Protein AF-A0A1I1AQC3-F1 (afdb_monomer_lite)

Structure (mmCIF, N/CA/C/O backbone):
data_AF-A0A1I1AQC3-F1
#
_entry.id   AF-A0A1I1AQC3-F1
#
loop_
_atom_site.group_PDB
_atom_site.id
_atom_site.type_symbol
_atom_site.label_atom_id
_atom_site.label_alt_id
_atom_site.label_comp_id
_atom_site.label_asym_id
_atom_site.label_entity_id
_atom_site.label_seq_id
_atom_site.pdbx_PDB_ins_code
_atom_site.Cartn_x
_atom_site.Cartn_y
_atom_site.Cartn_z
_atom_site.occupancy
_atom_site.B_iso_or_equiv
_atom_site.auth_seq_id
_atom_site.auth_comp_id
_atom_site.auth_asym_id
_atom_site.auth_atom_id
_atom_site.pdbx_PDB_model_num
ATOM 1 N N . MET A 1 1 ? -49.718 11.340 -31.464 1.00 37.47 1 MET A N 1
ATOM 2 C CA . MET A 1 1 ? -48.480 10.702 -31.957 1.00 37.47 1 MET A CA 1
ATOM 3 C C . MET A 1 1 ? -47.416 11.781 -32.037 1.00 37.47 1 MET A C 1
ATOM 5 O O . MET A 1 1 ? -47.600 12.711 -32.807 1.00 37.47 1 MET A O 1
ATOM 9 N N . SER A 1 2 ? -46.389 11.716 -31.189 1.00 33.84 2 SER A N 1
ATOM 10 C CA . SER A 1 2 ? -45.285 12.684 -31.172 1.00 33.84 2 SER A CA 1
ATOM 11 C C . SER A 1 2 ? -43.996 11.915 -31.438 1.00 33.84 2 SER A C 1
ATOM 13 O O . SER A 1 2 ? -43.682 10.986 -30.695 1.00 33.84 2 SER A O 1
ATOM 15 N N . TYR A 1 3 ? -43.312 12.243 -32.534 1.00 36.53 3 TYR A N 1
ATOM 16 C CA . TYR A 1 3 ? -42.061 11.607 -32.941 1.00 36.53 3 TYR A CA 1
ATOM 17 C C . TYR A 1 3 ? -40.874 12.388 -32.376 1.00 36.53 3 TYR A C 1
ATOM 19 O O . TYR A 1 3 ? -40.799 13.608 -32.495 1.00 36.53 3 TYR A O 1
ATOM 27 N N . PHE A 1 4 ? -39.966 11.650 -31.744 1.00 35.22 4 PHE A N 1
ATOM 28 C CA . PHE A 1 4 ? -38.720 12.127 -31.158 1.00 35.22 4 PHE A CA 1
ATOM 29 C C . PHE A 1 4 ? -37.644 12.200 -32.252 1.00 35.22 4 PHE A C 1
ATOM 31 O O . PHE A 1 4 ? -37.354 11.192 -32.898 1.00 35.22 4 PHE A O 1
ATOM 38 N N . THR A 1 5 ? -37.034 13.367 -32.448 1.00 42.25 5 THR A N 1
ATOM 39 C CA . THR A 1 5 ? -35.878 13.556 -33.340 1.00 42.25 5 THR A CA 1
ATOM 40 C C . THR A 1 5 ? -34.597 13.551 -32.492 1.00 42.25 5 THR A C 1
ATOM 42 O O . THR A 1 5 ? -34.498 14.378 -31.584 1.00 42.25 5 THR A O 1
ATOM 45 N N . PRO A 1 6 ? -33.605 12.667 -32.721 1.00 42.44 6 PRO A N 1
ATOM 46 C CA . PRO A 1 6 ? -32.357 12.686 -31.961 1.00 42.44 6 PRO A CA 1
ATOM 47 C C . PRO A 1 6 ? -31.365 13.712 -32.536 1.00 42.44 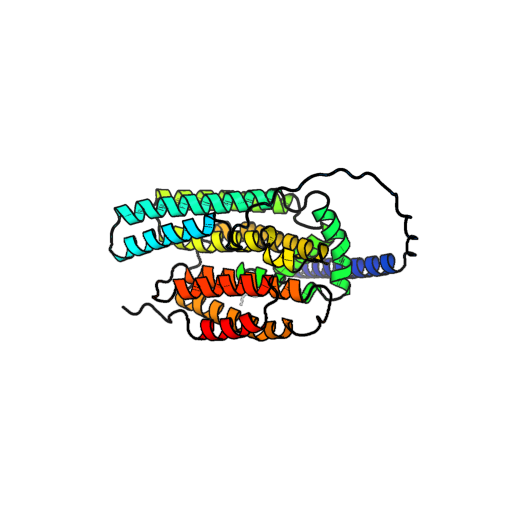6 PRO A C 1
ATOM 49 O O . PRO A 1 6 ? -31.116 13.742 -33.740 1.00 42.44 6 PRO A O 1
ATOM 52 N N . GLY A 1 7 ? -30.802 14.548 -31.657 1.00 42.81 7 GLY A N 1
ATOM 53 C CA . GLY A 1 7 ? -29.837 15.606 -31.982 1.00 42.81 7 GLY A CA 1
ATOM 54 C C . GLY A 1 7 ? -28.368 15.151 -32.134 1.00 42.81 7 GLY A C 1
ATOM 55 O O . GLY A 1 7 ? -28.032 13.992 -31.875 1.00 42.81 7 GLY A O 1
ATOM 56 N N . PRO A 1 8 ? -27.465 16.069 -32.538 1.00 44.56 8 PRO A N 1
ATOM 57 C CA . PRO A 1 8 ? -26.163 15.769 -33.140 1.00 44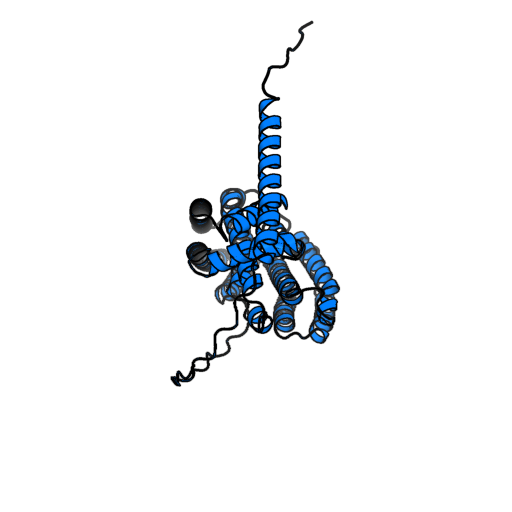.56 8 PRO A CA 1
ATOM 58 C C . PRO A 1 8 ? -24.996 15.758 -32.131 1.00 44.56 8 PRO A C 1
ATOM 60 O O . PRO A 1 8 ? -23.995 16.422 -32.349 1.00 44.56 8 PRO A O 1
ATOM 63 N N . GLN A 1 9 ? -25.099 15.027 -31.015 1.00 48.88 9 GLN A N 1
ATOM 64 C CA . GLN A 1 9 ? -24.058 15.041 -29.960 1.00 48.88 9 GLN A CA 1
ATOM 65 C C . GLN A 1 9 ? -23.243 13.744 -29.817 1.00 48.88 9 GLN A C 1
ATOM 67 O O . GLN A 1 9 ? -22.343 13.669 -28.989 1.00 48.88 9 GLN A O 1
ATOM 72 N N . ARG A 1 10 ? -23.516 12.703 -30.617 1.00 45.72 10 ARG A N 1
ATOM 73 C CA . ARG A 1 10 ? -22.844 11.393 -30.481 1.00 45.72 10 ARG A CA 1
ATOM 74 C C . ARG A 1 10 ? -21.681 11.132 -31.442 1.00 45.72 10 ARG A C 1
ATOM 76 O O . ARG A 1 10 ? -21.051 10.096 -31.293 1.00 45.72 10 ARG A O 1
ATOM 83 N N . ARG A 1 11 ? -21.390 12.000 -32.418 1.00 46.16 11 ARG A N 1
ATOM 84 C CA . ARG A 1 11 ? -20.280 11.766 -33.370 1.00 46.16 11 ARG A CA 1
ATOM 85 C C . ARG A 1 11 ? -18.930 12.269 -32.856 1.00 46.16 11 ARG A C 1
ATOM 87 O O . ARG A 1 11 ? -17.959 11.528 -32.948 1.00 46.16 11 ARG A O 1
ATOM 94 N N . ASP A 1 12 ? -18.900 13.425 -32.200 1.00 49.69 12 ASP A N 1
ATOM 95 C CA . ASP A 1 12 ? -17.642 14.050 -31.762 1.00 49.69 12 ASP A CA 1
ATOM 96 C C . ASP A 1 12 ? -16.884 13.222 -30.708 1.00 49.69 12 ASP A C 1
ATOM 98 O O . ASP A 1 12 ? -15.658 13.167 -30.715 1.00 49.69 12 ASP A O 1
ATOM 102 N N . LEU A 1 13 ? -17.601 12.480 -29.855 1.00 46.28 13 LEU A N 1
ATOM 103 C CA . LEU A 1 13 ? -16.987 11.657 -28.805 1.00 46.28 13 LEU A CA 1
ATOM 104 C C . LEU A 1 13 ? -16.256 10.416 -29.357 1.00 46.28 13 LEU A C 1
ATOM 106 O O . LEU A 1 13 ? -15.263 9.972 -28.784 1.00 46.28 13 LEU A O 1
ATOM 110 N N . PHE A 1 14 ? -16.739 9.850 -30.469 1.00 45.97 14 PHE A N 1
ATOM 111 C CA . PHE A 1 14 ? -16.111 8.689 -31.112 1.00 45.97 14 PHE A CA 1
ATOM 112 C C . PHE A 1 14 ? -14.875 9.080 -31.924 1.00 45.97 14 PHE A C 1
ATOM 114 O O . PHE A 1 14 ? -13.915 8.309 -31.983 1.00 45.97 14 PHE A O 1
ATOM 121 N N . ASP A 1 15 ? -14.879 10.272 -32.519 1.00 49.19 15 ASP A N 1
ATOM 122 C CA . ASP A 1 15 ? -13.731 10.778 -33.268 1.00 49.19 15 ASP A CA 1
ATOM 123 C C . ASP A 1 15 ? -12.584 11.195 -32.332 1.00 49.19 15 ASP A C 1
ATOM 125 O O . ASP A 1 15 ? -11.421 10.925 -32.641 1.00 49.19 15 ASP A O 1
ATOM 129 N N . ASP A 1 16 ? -12.888 11.726 -31.143 1.00 48.78 16 ASP A N 1
ATOM 130 C CA . ASP A 1 16 ? -11.883 11.998 -30.106 1.00 48.78 16 ASP A CA 1
ATOM 131 C C . ASP A 1 16 ? -11.276 10.717 -29.512 1.00 48.78 16 ASP A C 1
ATOM 133 O O . ASP A 1 16 ? -10.064 10.651 -29.294 1.00 48.78 16 ASP A O 1
ATOM 137 N N . LEU A 1 17 ? -12.075 9.664 -29.304 1.00 44.06 17 LEU A N 1
ATOM 138 C CA . LEU A 1 17 ? -11.567 8.359 -28.860 1.00 44.06 17 LEU A CA 1
ATOM 139 C C . LEU A 1 17 ? -10.672 7.701 -29.919 1.00 44.06 17 LEU A C 1
ATOM 141 O O . LEU A 1 17 ? -9.617 7.165 -29.580 1.00 44.06 17 LEU A O 1
ATOM 145 N N . ARG A 1 18 ? -11.033 7.796 -31.207 1.00 47.47 18 ARG A N 1
ATOM 146 C CA . ARG A 1 18 ? -10.177 7.320 -32.307 1.00 47.47 18 ARG A CA 1
ATOM 147 C C . ARG A 1 18 ? -8.875 8.099 -32.415 1.00 47.47 18 ARG A C 1
ATOM 149 O O . ARG A 1 18 ? -7.845 7.492 -32.691 1.00 47.47 18 ARG A O 1
ATOM 156 N N . ARG A 1 19 ? -8.900 9.419 -32.205 1.00 48.28 19 ARG A N 1
ATOM 157 C CA . ARG A 1 19 ? -7.679 10.239 -32.192 1.00 48.28 19 ARG A CA 1
ATOM 158 C C . ARG A 1 19 ? -6.764 9.853 -31.038 1.00 48.28 19 ARG A C 1
ATOM 160 O O . ARG A 1 19 ? -5.585 9.637 -31.283 1.00 48.28 19 ARG A O 1
ATOM 167 N N . LYS A 1 20 ? -7.305 9.661 -29.831 1.00 48.44 20 LYS A N 1
ATOM 168 C CA . LYS A 1 20 ? -6.525 9.192 -28.673 1.00 48.44 20 LYS A CA 1
ATOM 169 C C . LYS A 1 20 ? -5.916 7.806 -28.897 1.00 48.44 20 LYS A C 1
ATOM 171 O O . LYS A 1 20 ? -4.717 7.644 -28.702 1.00 48.44 20 LYS A O 1
ATOM 176 N N . GLN A 1 21 ? -6.688 6.848 -29.415 1.00 43.38 21 GLN A N 1
ATOM 177 C CA . GLN A 1 21 ? -6.161 5.521 -29.765 1.00 43.38 21 GLN A CA 1
ATOM 178 C C . GLN A 1 21 ? -5.103 5.580 -30.876 1.00 43.38 21 GLN A C 1
ATOM 180 O O . GLN A 1 21 ? -4.100 4.869 -30.815 1.00 43.38 21 GLN A O 1
ATOM 185 N N . ALA A 1 22 ? -5.286 6.430 -31.889 1.00 43.22 22 ALA A N 1
ATOM 186 C CA . ALA A 1 22 ? -4.293 6.627 -32.944 1.00 43.22 22 ALA A CA 1
ATOM 187 C C . ALA A 1 22 ? -3.007 7.284 -32.407 1.00 43.22 22 ALA A C 1
ATOM 189 O O . ALA A 1 22 ? -1.911 6.904 -32.818 1.00 43.22 22 ALA A O 1
ATOM 190 N N . GLU A 1 23 ? -3.122 8.219 -31.460 1.00 48.38 23 GLU A N 1
ATOM 191 C CA . GLU A 1 23 ? -1.988 8.842 -30.772 1.00 48.38 23 GLU A CA 1
ATOM 192 C C . GLU A 1 23 ? -1.235 7.841 -29.882 1.00 48.38 23 GLU A C 1
ATOM 194 O O . GLU A 1 23 ? -0.009 7.787 -29.942 1.00 48.38 23 GLU A O 1
ATOM 199 N N . GLU A 1 24 ? -1.931 6.994 -29.122 1.00 48.38 24 GLU A N 1
ATOM 200 C CA . GLU A 1 24 ? -1.328 5.933 -28.298 1.00 48.38 24 GLU A CA 1
ATOM 201 C C . GLU A 1 24 ? -0.613 4.883 -29.155 1.00 48.38 24 GLU A C 1
ATOM 203 O O . GLU A 1 24 ? 0.558 4.570 -28.921 1.00 48.38 24 GLU A O 1
ATOM 208 N N . THR A 1 25 ? -1.265 4.427 -30.229 1.00 47.81 25 THR A N 1
ATOM 209 C CA . THR A 1 25 ? -0.664 3.506 -31.207 1.00 47.81 25 THR A CA 1
ATOM 210 C C . THR A 1 25 ? 0.563 4.142 -31.868 1.00 47.81 25 THR A C 1
ATOM 212 O O . THR A 1 25 ? 1.583 3.481 -32.075 1.00 47.81 25 THR A O 1
ATOM 215 N N . SER A 1 26 ? 0.514 5.451 -32.141 1.00 59.69 26 SER A N 1
ATOM 216 C CA . SER A 1 26 ? 1.639 6.206 -32.695 1.00 59.69 26 SER A CA 1
ATOM 217 C C . SER A 1 26 ? 2.794 6.375 -31.706 1.00 59.69 26 SER A C 1
ATOM 219 O O . SER A 1 26 ? 3.943 6.418 -32.147 1.00 59.69 26 SER A O 1
ATOM 221 N N . VAL A 1 27 ? 2.535 6.479 -30.401 1.00 52.50 27 VAL A N 1
ATOM 222 C CA . VAL A 1 27 ? 3.581 6.585 -29.371 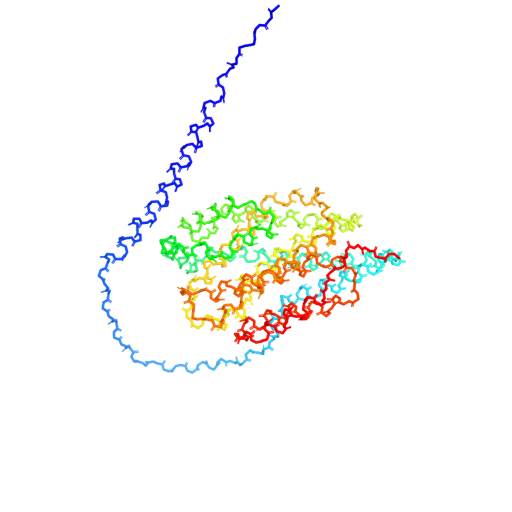1.00 52.50 27 VAL A CA 1
ATOM 223 C C . VAL A 1 27 ? 4.300 5.247 -29.209 1.00 52.50 27 VAL A C 1
ATOM 225 O O . VAL A 1 27 ? 5.530 5.224 -29.204 1.00 52.50 27 VAL A O 1
ATOM 228 N N . VAL A 1 28 ? 3.559 4.137 -29.169 1.00 50.25 28 VAL A N 1
ATOM 229 C CA . VAL A 1 28 ? 4.127 2.780 -29.088 1.00 50.25 28 VAL A CA 1
ATOM 230 C C . VAL A 1 28 ? 4.921 2.435 -30.352 1.00 50.25 28 VAL A C 1
ATOM 232 O O . VAL A 1 28 ? 6.048 1.947 -30.263 1.00 50.25 28 VAL A O 1
ATOM 235 N N . ALA A 1 29 ? 4.391 2.751 -31.538 1.00 58.69 29 ALA A N 1
ATOM 236 C CA . ALA A 1 29 ? 5.099 2.543 -32.801 1.00 58.69 29 ALA A CA 1
ATOM 237 C C . ALA A 1 29 ? 6.384 3.386 -32.895 1.00 58.69 29 ALA A C 1
ATOM 239 O O . ALA A 1 29 ? 7.417 2.899 -33.351 1.00 58.69 29 ALA A O 1
ATOM 240 N N . ARG A 1 30 ? 6.350 4.634 -32.411 1.00 60.97 30 ARG A N 1
ATOM 241 C CA . ARG A 1 30 ? 7.520 5.522 -32.384 1.00 60.97 30 ARG A CA 1
ATOM 242 C C . ARG A 1 30 ? 8.583 5.056 -31.387 1.00 60.97 30 ARG A C 1
ATOM 244 O O . ARG A 1 30 ? 9.763 5.133 -31.712 1.00 60.97 30 ARG A O 1
ATOM 251 N N . ALA A 1 31 ? 8.179 4.531 -30.229 1.00 53.81 31 ALA A N 1
ATOM 252 C CA . ALA A 1 31 ? 9.094 3.936 -29.255 1.00 53.81 31 ALA A CA 1
ATOM 253 C C . ALA A 1 31 ? 9.800 2.690 -29.822 1.00 53.81 31 ALA A C 1
ATOM 255 O O . ALA A 1 31 ? 11.012 2.555 -29.668 1.00 53.81 31 ALA A O 1
ATOM 256 N N . ARG A 1 32 ? 9.076 1.832 -30.560 1.00 55.97 32 ARG A N 1
ATOM 257 C CA . ARG A 1 32 ? 9.668 0.692 -31.289 1.00 55.97 32 ARG A CA 1
ATOM 258 C C . ARG A 1 32 ? 10.671 1.147 -32.353 1.00 55.97 32 ARG A C 1
ATOM 260 O O . ARG A 1 32 ? 11.778 0.627 -32.416 1.00 55.97 32 ARG A O 1
ATOM 267 N N . GLN A 1 33 ? 10.326 2.173 -33.130 1.00 61.19 33 GLN A N 1
ATOM 268 C CA . GLN A 1 33 ? 11.204 2.705 -34.177 1.00 61.19 33 GLN A CA 1
ATOM 269 C C . GLN A 1 33 ? 12.460 3.407 -33.618 1.00 61.19 33 GLN A C 1
ATOM 271 O O . GLN A 1 33 ? 13.511 3.412 -34.258 1.00 61.19 33 GLN A O 1
ATOM 276 N N . GLU A 1 34 ? 12.381 4.019 -32.433 1.00 58.84 34 GLU A N 1
ATOM 277 C CA . GLU A 1 34 ? 13.556 4.555 -31.731 1.00 58.84 34 GLU A CA 1
ATOM 278 C C . GLU A 1 34 ? 14.457 3.450 -31.168 1.00 58.84 34 GLU A C 1
ATOM 280 O O . GLU A 1 34 ? 15.677 3.593 -31.245 1.00 58.84 34 GLU A O 1
ATOM 285 N N . ALA A 1 35 ? 13.889 2.342 -30.679 1.00 52.03 35 ALA A N 1
ATOM 286 C CA . ALA A 1 35 ? 14.656 1.180 -30.228 1.00 52.03 35 ALA A CA 1
ATOM 287 C C . ALA A 1 35 ? 15.468 0.554 -31.379 1.00 52.03 35 ALA A C 1
ATOM 289 O O . ALA A 1 35 ? 16.678 0.376 -31.250 1.00 52.03 35 ALA A O 1
ATOM 290 N N . GLU A 1 36 ? 14.853 0.364 -32.551 1.00 56.38 36 GLU A N 1
ATOM 291 C CA . GLU A 1 36 ? 15.542 -0.130 -33.756 1.00 56.38 36 GLU A CA 1
ATOM 292 C C . GLU A 1 36 ? 16.691 0.794 -34.210 1.00 56.38 36 GLU A C 1
ATOM 294 O O . GLU A 1 36 ? 17.718 0.342 -34.718 1.00 56.38 36 GLU A O 1
ATOM 299 N N . ARG A 1 37 ? 16.560 2.112 -34.003 1.00 60.69 37 ARG A N 1
ATOM 300 C CA . ARG A 1 37 ? 17.621 3.090 -34.313 1.00 60.69 37 ARG A CA 1
ATOM 301 C C . ARG A 1 37 ? 18.774 3.075 -33.312 1.00 60.69 37 ARG A C 1
ATOM 303 O O . ARG A 1 37 ? 19.877 3.491 -33.670 1.00 60.69 37 ARG A O 1
ATOM 310 N N . LEU A 1 38 ? 18.524 2.662 -32.071 1.00 50.59 38 LEU A N 1
ATOM 311 C CA . LEU A 1 38 ? 19.550 2.537 -31.037 1.00 50.59 38 LEU A CA 1
ATOM 312 C C . LEU A 1 38 ? 20.370 1.255 -31.222 1.00 50.59 38 LEU A C 1
ATOM 314 O O . LEU A 1 38 ? 21.591 1.331 -31.103 1.00 50.59 38 LEU A O 1
ATOM 318 N N . ASP A 1 39 ? 19.740 0.152 -31.634 1.00 47.31 39 ASP A N 1
ATOM 319 C CA . ASP A 1 39 ? 20.433 -1.090 -32.023 1.00 47.31 39 ASP A CA 1
ATOM 320 C C . ASP A 1 39 ? 21.283 -0.926 -33.294 1.00 47.31 39 ASP A C 1
ATOM 322 O O . ASP A 1 39 ? 22.306 -1.587 -33.465 1.00 47.31 39 ASP A O 1
ATOM 326 N N . ALA A 1 40 ? 20.917 0.012 -34.173 1.00 46.53 40 ALA A N 1
ATOM 327 C CA . ALA A 1 40 ? 21.678 0.329 -35.382 1.00 46.53 40 ALA A CA 1
ATOM 328 C C . ALA A 1 40 ? 22.915 1.226 -35.146 1.00 46.53 40 ALA A C 1
ATOM 330 O O . ALA A 1 40 ? 23.629 1.547 -36.103 1.00 46.53 40 ALA A O 1
ATOM 331 N N . ARG A 1 41 ? 23.195 1.675 -33.909 1.00 42.41 41 ARG A N 1
ATOM 332 C CA . ARG A 1 41 ? 24.414 2.451 -33.620 1.00 42.41 41 ARG A CA 1
ATOM 333 C C . ARG A 1 41 ? 25.626 1.523 -33.485 1.00 42.41 41 ARG A C 1
ATOM 335 O O . ARG A 1 41 ? 25.588 0.595 -32.684 1.00 42.41 41 ARG A O 1
ATOM 342 N N . PRO A 1 42 ? 26.748 1.799 -34.177 1.00 41.06 42 PRO A N 1
ATOM 343 C CA . PRO A 1 42 ? 27.971 1.038 -33.963 1.00 41.06 42 PRO A CA 1
ATOM 344 C C . PRO A 1 42 ? 28.457 1.224 -32.520 1.00 41.06 42 PRO A C 1
ATOM 346 O O . PRO A 1 42 ? 28.526 2.351 -32.018 1.00 41.06 42 PRO A O 1
ATOM 349 N N . ALA A 1 43 ? 28.786 0.110 -31.863 1.00 42.59 43 ALA A N 1
ATOM 350 C CA . ALA A 1 43 ? 29.321 0.088 -30.508 1.00 42.59 43 ALA A CA 1
ATOM 351 C C . ALA A 1 43 ? 30.533 1.027 -30.391 1.00 42.59 43 ALA A C 1
ATOM 353 O O . ALA A 1 43 ? 31.482 0.948 -31.177 1.00 42.59 43 ALA A O 1
ATOM 354 N N . LYS A 1 44 ? 30.508 1.930 -29.403 1.00 36.62 44 LYS A N 1
ATOM 355 C CA . LYS A 1 44 ? 31.681 2.742 -29.060 1.00 36.62 44 LYS A CA 1
ATOM 356 C C . LYS A 1 44 ? 32.809 1.804 -28.597 1.00 36.62 44 LYS A C 1
ATOM 358 O O . LYS A 1 44 ? 32.540 0.919 -27.785 1.00 36.62 44 LYS A O 1
ATOM 363 N N . PRO A 1 45 ? 34.055 1.983 -29.070 1.00 35.69 45 PRO A N 1
ATOM 364 C CA . PRO A 1 45 ? 35.173 1.165 -28.619 1.00 35.69 45 PRO A CA 1
ATOM 365 C C . PRO A 1 45 ? 35.451 1.402 -27.122 1.00 35.69 45 PRO A C 1
ATOM 367 O O . PRO A 1 45 ? 35.204 2.507 -26.628 1.00 35.69 45 PRO A O 1
ATOM 370 N N . PRO A 1 46 ? 35.966 0.393 -26.399 1.00 39.69 46 PRO A N 1
ATOM 371 C CA . PRO A 1 46 ? 36.175 0.474 -24.958 1.00 39.69 46 PRO A CA 1
ATOM 372 C C . PRO A 1 46 ? 37.236 1.528 -24.614 1.00 39.69 46 PRO A C 1
ATOM 374 O O . PRO A 1 46 ? 38.360 1.491 -25.123 1.00 39.69 46 PRO A O 1
ATOM 377 N N . GLU A 1 47 ? 36.885 2.471 -23.738 1.00 33.88 47 GLU A N 1
ATOM 378 C CA . GLU A 1 47 ? 37.844 3.407 -23.150 1.00 33.88 47 GLU A CA 1
ATOM 379 C C . GLU A 1 47 ? 38.828 2.646 -22.245 1.00 33.88 47 GLU A C 1
ATOM 381 O O . GLU A 1 47 ? 38.449 1.814 -21.421 1.00 33.88 47 GLU A O 1
ATOM 386 N N . LYS A 1 48 ? 40.125 2.909 -22.447 1.00 32.41 48 LYS A N 1
ATOM 387 C CA . LYS A 1 48 ? 41.243 2.293 -21.718 1.00 32.41 48 LYS A CA 1
ATOM 388 C C . LYS A 1 48 ? 41.207 2.645 -20.219 1.00 32.41 48 LYS A C 1
ATOM 390 O O . LYS A 1 48 ? 40.802 3.753 -19.871 1.00 32.41 48 LYS A O 1
ATOM 395 N N . PRO A 1 49 ? 41.710 1.762 -19.336 1.00 33.34 49 PRO A N 1
ATOM 396 C CA . PRO A 1 49 ? 41.680 1.985 -17.896 1.00 33.34 49 PRO A CA 1
ATOM 397 C C . PRO A 1 49 ? 42.653 3.101 -17.499 1.00 33.34 49 PRO A C 1
ATOM 399 O O . PRO A 1 49 ? 43.857 3.008 -17.744 1.00 33.34 49 PRO A O 1
ATOM 402 N N . VAL A 1 50 ? 42.138 4.153 -16.860 1.00 35.31 50 VAL A N 1
ATOM 403 C CA . VAL A 1 50 ? 42.967 5.158 -16.187 1.00 35.31 50 VAL A CA 1
ATOM 404 C C . VAL A 1 50 ? 43.346 4.610 -14.816 1.00 35.31 50 VAL A C 1
ATOM 406 O O . VAL A 1 50 ? 42.504 4.413 -13.943 1.00 35.31 50 VAL A O 1
ATOM 409 N N . ALA A 1 51 ? 44.634 4.328 -14.659 1.00 31.39 51 ALA A N 1
ATOM 410 C CA . ALA A 1 51 ? 45.242 3.910 -13.412 1.00 31.39 51 ALA A CA 1
ATOM 411 C C . ALA A 1 51 ? 45.269 5.057 -12.383 1.00 31.39 51 ALA A C 1
ATOM 413 O O . ALA A 1 51 ? 45.723 6.155 -12.689 1.00 31.39 51 ALA A O 1
ATOM 414 N N . GLY A 1 52 ? 44.861 4.734 -11.150 1.00 28.06 52 GLY A N 1
ATOM 415 C CA . GLY A 1 52 ? 45.396 5.289 -9.904 1.00 28.06 52 GLY A CA 1
ATOM 416 C C . GLY A 1 52 ? 44.916 6.672 -9.459 1.00 28.06 52 GLY A C 1
ATOM 417 O O . GLY A 1 52 ? 45.486 7.667 -9.872 1.00 28.06 52 GLY A O 1
ATOM 418 N N . VAL A 1 53 ? 44.015 6.707 -8.468 1.00 29.36 53 VAL A N 1
ATOM 419 C CA . VAL A 1 53 ? 44.261 7.376 -7.173 1.00 29.36 53 VAL A CA 1
ATOM 420 C C . VAL A 1 53 ? 43.503 6.594 -6.097 1.00 29.36 53 VAL A C 1
ATOM 422 O O . VAL A 1 53 ? 42.275 6.587 -6.050 1.00 29.36 53 VAL A O 1
ATOM 425 N N . VAL A 1 54 ? 44.261 5.917 -5.236 1.00 38.19 54 VAL A N 1
ATOM 426 C CA . VAL A 1 54 ? 43.789 5.319 -3.985 1.00 38.19 54 VAL A CA 1
ATOM 427 C C . VAL A 1 54 ? 43.451 6.460 -3.026 1.00 38.19 54 VAL A C 1
ATOM 429 O O . VAL A 1 54 ? 44.339 7.142 -2.524 1.00 38.19 54 VAL A O 1
ATOM 432 N N . GLY A 1 55 ? 42.158 6.679 -2.804 1.00 26.62 55 GLY A N 1
ATOM 433 C CA . GLY A 1 55 ? 41.628 7.487 -1.712 1.00 26.62 55 GLY A CA 1
ATOM 434 C C . GLY A 1 55 ? 40.858 6.578 -0.769 1.00 26.62 55 GLY A C 1
ATOM 435 O O . GLY A 1 55 ? 39.693 6.279 -1.013 1.00 26.62 55 GLY A O 1
ATOM 436 N N . ASP A 1 56 ? 41.542 6.119 0.275 1.00 32.00 56 ASP A N 1
ATOM 437 C CA . ASP A 1 56 ? 41.023 5.333 1.393 1.00 32.00 56 ASP A CA 1
ATOM 438 C C . ASP A 1 56 ? 39.890 6.104 2.099 1.00 32.00 56 ASP A C 1
ATOM 440 O O . ASP A 1 56 ? 40.118 6.924 2.989 1.00 32.00 56 ASP A O 1
ATOM 444 N N . ARG A 1 57 ? 38.643 5.896 1.662 1.00 29.83 57 ARG A N 1
ATOM 445 C CA . ARG A 1 57 ? 37.450 6.339 2.388 1.00 29.83 57 ARG A CA 1
ATOM 446 C C . ARG A 1 57 ? 36.831 5.116 3.039 1.00 29.83 57 ARG A C 1
ATOM 448 O O . ARG A 1 57 ? 35.934 4.492 2.482 1.00 29.83 57 ARG A O 1
ATOM 455 N N . ARG A 1 58 ? 37.333 4.792 4.233 1.00 29.67 58 ARG A N 1
ATOM 456 C CA . ARG A 1 58 ? 36.719 3.842 5.166 1.00 29.67 58 ARG A CA 1
ATOM 457 C C . ARG A 1 58 ? 35.228 4.155 5.304 1.00 29.67 58 ARG A C 1
ATOM 459 O O . ARG A 1 58 ? 34.845 5.125 5.960 1.00 29.67 58 ARG A O 1
ATOM 466 N N . VAL A 1 59 ? 34.402 3.335 4.667 1.00 30.47 59 VAL A N 1
ATOM 467 C CA . VAL A 1 59 ? 32.967 3.263 4.926 1.00 30.47 59 VAL A CA 1
ATOM 468 C C . VAL A 1 59 ? 32.833 2.628 6.307 1.00 30.47 59 VAL A C 1
ATOM 470 O O . VAL A 1 59 ? 33.276 1.501 6.526 1.00 30.47 59 VAL A O 1
ATOM 473 N N . ARG A 1 60 ? 32.329 3.400 7.275 1.00 26.09 60 ARG A N 1
ATOM 474 C CA . ARG A 1 60 ? 31.940 2.864 8.584 1.00 26.09 60 ARG A CA 1
ATOM 475 C C . ARG A 1 60 ? 30.865 1.793 8.358 1.00 26.09 60 ARG A C 1
ATOM 477 O O . ARG A 1 60 ? 30.013 2.014 7.503 1.00 26.09 60 ARG A O 1
ATOM 484 N N . PRO A 1 61 ? 30.884 0.677 9.103 1.00 28.86 61 PRO A N 1
ATOM 485 C CA . PRO A 1 61 ? 29.786 -0.274 9.068 1.00 28.86 61 PRO A CA 1
ATOM 486 C C . PRO A 1 61 ? 28.545 0.437 9.611 1.00 28.86 61 PRO A C 1
ATOM 488 O O . PRO A 1 61 ? 28.489 0.779 10.791 1.00 28.86 61 PRO A O 1
ATOM 491 N N . GLU A 1 62 ? 27.599 0.739 8.726 1.00 30.48 62 GLU A N 1
ATOM 492 C CA . GLU A 1 62 ? 26.240 1.084 9.123 1.00 30.48 62 GLU A CA 1
ATOM 493 C C . GLU A 1 62 ? 25.649 -0.159 9.788 1.00 30.48 62 GLU A C 1
ATOM 495 O O . GLU A 1 62 ? 25.683 -1.261 9.236 1.00 30.48 62 GLU A O 1
ATOM 500 N N . GLU A 1 63 ? 25.209 0.018 11.030 1.00 25.67 63 GLU A N 1
ATOM 501 C CA . GLU A 1 63 ? 24.541 -0.998 11.827 1.00 25.67 63 GLU A CA 1
ATOM 502 C C . GLU A 1 63 ? 23.378 -1.582 11.021 1.00 25.67 63 GLU A C 1
ATOM 504 O O . GLU A 1 63 ? 22.465 -0.865 10.607 1.00 25.67 63 GLU A O 1
ATOM 509 N N . MET A 1 64 ? 23.445 -2.896 10.788 1.00 29.38 64 MET A N 1
ATOM 510 C CA . MET A 1 64 ? 22.380 -3.699 10.198 1.00 29.38 64 MET A CA 1
ATOM 511 C C . MET A 1 64 ? 21.139 -3.594 11.085 1.00 29.38 64 MET A C 1
ATOM 513 O O . MET A 1 64 ? 20.963 -4.346 12.041 1.00 29.38 64 MET A O 1
ATOM 517 N N . THR A 1 65 ? 20.291 -2.623 10.772 1.00 27.41 65 THR A N 1
ATOM 518 C CA . THR A 1 65 ? 18.913 -2.577 11.236 1.00 27.41 65 THR A CA 1
ATOM 519 C C . THR A 1 65 ? 18.104 -3.550 10.387 1.00 27.41 65 THR A C 1
ATOM 521 O O . THR A 1 65 ? 18.328 -3.689 9.184 1.00 27.41 65 THR A O 1
ATOM 524 N N . SER A 1 66 ? 17.237 -4.297 11.067 1.00 29.50 66 SER A N 1
ATOM 525 C CA . SER A 1 66 ? 16.406 -5.362 10.508 1.00 29.50 66 SER A CA 1
ATOM 526 C C . SER A 1 66 ? 15.670 -4.904 9.233 1.00 29.50 66 SER A C 1
ATOM 528 O O . SER A 1 66 ? 15.215 -3.762 9.197 1.00 29.50 66 SER A O 1
ATOM 530 N N . PRO A 1 67 ? 15.492 -5.765 8.216 1.00 34.22 67 PRO A N 1
ATOM 531 C CA . PRO A 1 67 ? 14.777 -5.466 6.961 1.00 34.22 67 PRO A CA 1
ATOM 532 C C . PRO A 1 67 ? 13.254 -5.237 7.104 1.00 34.22 67 PRO A C 1
ATOM 534 O O . PRO A 1 67 ? 12.549 -5.150 6.097 1.00 34.22 67 PRO A O 1
ATOM 537 N N . ALA A 1 68 ? 12.744 -5.114 8.332 1.00 40.75 68 ALA A N 1
ATOM 538 C CA . ALA A 1 68 ? 11.358 -4.763 8.613 1.00 40.75 68 ALA A CA 1
ATOM 539 C C . ALA A 1 68 ? 11.027 -3.362 8.064 1.00 40.75 68 ALA A C 1
ATOM 541 O O . ALA A 1 68 ? 11.914 -2.529 7.876 1.00 40.75 68 ALA A O 1
ATOM 542 N N . GLY A 1 69 ? 9.751 -3.122 7.752 1.00 44.78 69 GLY A N 1
ATOM 543 C CA . GLY A 1 69 ? 9.261 -1.894 7.119 1.00 44.78 69 GLY A CA 1
ATOM 544 C C . GLY A 1 69 ? 9.664 -0.589 7.832 1.00 44.78 69 GLY A C 1
ATOM 545 O O . GLY A 1 69 ? 10.308 -0.598 8.878 1.00 44.78 69 GLY A O 1
ATOM 546 N N . PRO A 1 70 ? 9.298 0.585 7.280 1.00 50.47 70 PRO A N 1
ATOM 547 C CA . PRO A 1 70 ? 9.641 1.857 7.910 1.00 50.47 70 PRO A CA 1
ATOM 548 C C . PRO A 1 70 ? 9.177 1.840 9.380 1.00 50.47 70 PRO A C 1
ATOM 550 O O . PRO A 1 70 ? 8.014 1.516 9.604 1.00 50.47 70 PRO A O 1
ATOM 553 N N . PRO A 1 71 ? 10.019 2.210 10.366 1.00 52.00 71 PRO A N 1
ATOM 554 C CA . PRO A 1 71 ? 9.721 2.071 11.804 1.00 52.00 71 PRO A CA 1
ATOM 555 C C . PRO A 1 71 ? 8.420 2.769 12.238 1.00 52.00 71 PRO A C 1
ATOM 557 O O . PRO A 1 71 ? 7.819 2.428 13.250 1.00 52.00 71 PRO A O 1
ATOM 560 N N . ALA A 1 72 ? 7.944 3.720 11.434 1.00 66.88 72 ALA A N 1
ATOM 561 C CA . ALA A 1 72 ? 6.644 4.361 11.590 1.00 66.88 72 ALA A CA 1
ATOM 562 C C . ALA A 1 72 ? 5.440 3.406 11.420 1.00 66.88 72 ALA A C 1
ATOM 564 O O . ALA A 1 72 ? 4.355 3.722 11.894 1.00 66.88 72 ALA A O 1
ATOM 565 N N . LEU A 1 73 ? 5.597 2.265 10.739 1.00 74.06 73 LEU A N 1
ATOM 566 C CA . LEU A 1 73 ? 4.526 1.289 10.551 1.00 74.06 73 LEU A CA 1
ATOM 567 C C . LEU A 1 73 ? 4.319 0.433 11.803 1.00 74.06 73 LEU A C 1
ATOM 569 O O . LEU A 1 73 ? 3.176 0.206 12.170 1.00 74.06 73 LEU A O 1
ATOM 573 N N . ASP A 1 74 ? 5.384 -0.002 12.475 1.00 78.62 74 ASP A N 1
ATOM 574 C CA . ASP A 1 74 ? 5.252 -0.826 13.683 1.00 78.62 74 ASP A CA 1
ATOM 575 C C . ASP A 1 74 ? 4.620 -0.028 14.832 1.00 78.62 74 ASP A C 1
ATOM 577 O O . ASP A 1 74 ? 3.654 -0.491 15.435 1.00 78.62 74 ASP A O 1
ATOM 581 N N . HIS A 1 75 ? 5.050 1.223 15.038 1.00 83.75 75 HIS A N 1
ATOM 582 C CA . HIS A 1 75 ? 4.405 2.133 15.994 1.00 83.75 75 HIS A CA 1
ATOM 583 C C . HIS A 1 75 ? 2.920 2.372 15.681 1.00 83.75 75 HIS A C 1
ATOM 585 O O . HIS A 1 75 ? 2.080 2.308 16.579 1.00 83.75 75 HIS A O 1
ATOM 591 N N . LEU A 1 76 ? 2.575 2.565 14.401 1.00 89.62 76 LEU A N 1
ATOM 592 C CA . LEU A 1 76 ? 1.180 2.698 13.979 1.00 89.62 76 LEU A CA 1
ATOM 593 C C . LEU A 1 76 ? 0.353 1.460 14.349 1.00 89.62 76 LEU A C 1
ATOM 595 O O . LEU A 1 76 ? -0.799 1.593 14.762 1.00 89.62 76 LEU A O 1
ATOM 599 N N . LEU A 1 77 ? 0.914 0.261 14.175 1.00 86.00 77 LEU A N 1
ATOM 600 C CA . LEU A 1 77 ? 0.226 -0.990 14.494 1.00 86.00 77 LEU A CA 1
ATOM 601 C C . LEU A 1 77 ? -0.001 -1.132 16.003 1.00 86.00 77 LEU A C 1
ATOM 603 O O . LEU A 1 77 ? -1.107 -1.486 16.404 1.00 86.00 77 LEU A O 1
ATOM 607 N N . GLU A 1 78 ? 0.984 -0.790 16.835 1.00 88.00 78 GLU A N 1
ATOM 608 C CA . GLU A 1 78 ? 0.853 -0.805 18.300 1.00 88.00 78 GLU A CA 1
ATOM 609 C C . GLU A 1 78 ? -0.248 0.152 18.796 1.00 88.00 78 GLU A C 1
ATOM 611 O O . GLU A 1 78 ? -1.105 -0.217 19.612 1.00 88.00 78 GLU A O 1
ATOM 616 N N . HIS A 1 79 ? -0.272 1.386 18.282 1.00 91.69 79 HIS A N 1
ATOM 617 C CA . HIS A 1 79 ? -1.311 2.354 18.635 1.00 91.69 79 HIS A CA 1
ATOM 618 C C . HIS A 1 79 ? -2.687 1.934 18.102 1.00 91.69 79 HIS A C 1
ATOM 620 O O . HIS A 1 79 ? -3.701 2.127 18.780 1.00 91.69 79 HIS A O 1
ATOM 626 N N . GLU A 1 80 ? -2.745 1.309 16.924 1.00 91.69 80 GLU A N 1
ATOM 627 C CA . GLU A 1 80 ? -3.986 0.775 16.369 1.00 91.69 80 GLU A CA 1
ATOM 628 C C . GLU A 1 80 ? -4.539 -0.387 17.198 1.00 91.69 80 GLU A C 1
ATOM 630 O O . GLU A 1 80 ? -5.739 -0.426 17.473 1.00 91.69 80 GLU A O 1
ATOM 635 N N . GLU A 1 81 ? -3.685 -1.303 17.651 1.00 89.81 81 GLU A N 1
ATOM 636 C CA . GLU A 1 81 ? -4.072 -2.390 18.553 1.00 89.81 81 GLU A CA 1
ATOM 637 C C . GLU A 1 81 ? -4.600 -1.843 19.879 1.00 89.81 81 GLU A C 1
ATOM 639 O O . GLU A 1 81 ? -5.667 -2.255 20.342 1.00 89.81 81 GLU A O 1
ATOM 644 N N . THR A 1 82 ? -3.922 -0.839 20.439 1.00 91.00 82 THR A N 1
ATOM 645 C CA . THR A 1 82 ? -4.374 -0.139 21.648 1.00 91.00 82 THR A CA 1
ATOM 646 C C . THR A 1 82 ? -5.744 0.509 21.430 1.00 91.00 82 THR A C 1
ATOM 648 O O . THR A 1 82 ? -6.647 0.370 22.262 1.00 91.00 82 THR A O 1
ATOM 651 N N . ARG A 1 83 ? -5.945 1.177 20.287 1.00 93.38 83 ARG A N 1
ATOM 652 C CA . ARG A 1 83 ? -7.222 1.802 19.918 1.00 93.38 83 ARG A CA 1
ATOM 653 C C . ARG A 1 83 ? -8.328 0.763 19.755 1.00 93.38 83 ARG A C 1
ATOM 655 O O . ARG A 1 83 ? -9.432 0.967 20.262 1.00 93.38 83 ARG A O 1
ATOM 662 N N . ALA A 1 84 ? -8.056 -0.337 19.061 1.00 89.25 84 ALA A N 1
ATOM 663 C CA . ALA A 1 84 ? -9.013 -1.412 18.829 1.00 89.25 84 ALA A CA 1
ATOM 664 C C . ALA A 1 84 ? -9.415 -2.103 20.141 1.00 89.25 84 ALA A C 1
ATOM 666 O O . ALA A 1 84 ? -10.610 -2.279 20.392 1.00 89.25 84 ALA A O 1
ATOM 667 N N . ALA A 1 85 ? -8.447 -2.407 21.011 1.00 88.81 85 ALA A N 1
ATOM 668 C CA . ALA A 1 85 ? -8.686 -2.998 22.324 1.00 88.81 85 ALA A CA 1
ATOM 669 C C . ALA A 1 85 ? -9.521 -2.070 23.220 1.00 88.81 85 ALA A C 1
ATOM 671 O O . ALA A 1 85 ? -10.530 -2.499 23.781 1.00 88.81 85 ALA A O 1
ATOM 672 N N . ALA A 1 86 ? -9.173 -0.779 23.286 1.00 91.50 86 ALA A N 1
ATOM 673 C CA . ALA A 1 86 ? -9.927 0.218 24.046 1.00 91.50 86 ALA A CA 1
ATOM 674 C C . ALA A 1 86 ? -11.381 0.339 23.561 1.00 91.50 86 ALA A C 1
ATOM 676 O O . ALA A 1 86 ? -12.311 0.391 24.366 1.00 91.50 86 ALA A O 1
ATOM 677 N N . ARG A 1 87 ? -11.598 0.314 22.237 1.00 91.88 87 ARG A N 1
ATOM 678 C CA . ARG A 1 87 ? -12.944 0.301 21.639 1.00 91.88 87 ARG A CA 1
ATOM 679 C C . ARG A 1 87 ? -13.716 -0.971 21.981 1.00 91.88 87 ARG A C 1
ATOM 681 O O . ARG A 1 87 ? -14.917 -0.886 22.220 1.00 91.88 87 ARG A O 1
ATOM 688 N N . ALA A 1 88 ? -13.055 -2.128 22.001 1.00 88.62 88 ALA A N 1
ATOM 689 C CA . ALA A 1 88 ? -13.692 -3.407 22.305 1.00 88.62 88 ALA A CA 1
ATOM 690 C C . ALA A 1 88 ? -14.206 -3.478 23.753 1.00 88.62 88 ALA A C 1
ATOM 692 O O . ALA A 1 88 ? -15.286 -4.015 23.982 1.00 88.62 88 ALA A O 1
ATOM 693 N N . VAL A 1 89 ? -13.476 -2.894 24.710 1.00 92.88 89 VAL A N 1
ATOM 694 C CA . VAL A 1 89 ? -13.876 -2.846 26.131 1.00 92.88 89 VAL A CA 1
ATOM 695 C C . VAL A 1 89 ? -14.702 -1.605 26.501 1.00 92.88 89 VAL A C 1
ATOM 697 O O . VAL A 1 89 ? -15.129 -1.470 27.644 1.00 92.88 89 VAL A O 1
ATOM 700 N N . GLY A 1 90 ? -14.940 -0.695 25.549 1.00 92.12 90 GLY A N 1
ATOM 701 C CA . GLY A 1 90 ? -15.733 0.521 25.754 1.00 92.12 90 GLY A CA 1
ATOM 702 C C . GLY A 1 90 ? -15.018 1.654 26.505 1.00 92.12 90 GLY A C 1
ATOM 703 O O . GLY A 1 90 ? -15.685 2.579 26.971 1.00 92.12 90 GLY A O 1
ATOM 704 N N . ASP A 1 91 ? -13.686 1.629 26.616 1.00 94.81 91 ASP A N 1
ATOM 705 C CA . ASP A 1 91 ? -12.907 2.714 27.228 1.00 94.81 91 ASP A CA 1
ATOM 706 C C . ASP A 1 91 ? -12.748 3.882 26.244 1.00 94.81 91 ASP A C 1
ATOM 708 O O . ASP A 1 91 ? -11.806 3.958 25.451 1.00 94.81 91 ASP A O 1
ATOM 712 N N . THR A 1 92 ? -13.691 4.823 26.298 1.00 93.19 92 THR A N 1
ATOM 713 C CA . THR A 1 92 ? -13.728 5.992 25.407 1.00 93.19 92 THR A CA 1
ATOM 714 C C . THR A 1 92 ? -12.543 6.936 25.599 1.00 93.19 92 THR A C 1
ATOM 716 O O . THR A 1 92 ? -12.103 7.572 24.641 1.00 93.19 92 THR A O 1
ATOM 719 N N . ARG A 1 93 ? -11.986 7.025 26.814 1.00 94.69 93 ARG A N 1
ATOM 720 C CA . ARG A 1 93 ? -10.860 7.918 27.108 1.00 94.69 93 ARG A CA 1
ATOM 721 C C . ARG A 1 93 ? -9.568 7.367 26.519 1.00 94.69 93 ARG A C 1
ATOM 723 O O . ARG A 1 93 ? -8.807 8.131 25.920 1.00 94.69 93 ARG A O 1
ATOM 730 N N . LEU A 1 94 ? -9.319 6.070 26.690 1.00 94.31 94 LEU A N 1
ATOM 731 C CA . LEU A 1 94 ? -8.165 5.410 26.089 1.00 94.31 94 LEU A CA 1
ATOM 732 C C . LEU A 1 94 ? -8.306 5.354 24.565 1.00 94.31 94 LEU A C 1
ATOM 734 O O . LEU A 1 94 ? -7.361 5.713 23.867 1.00 94.31 94 LEU A O 1
ATOM 738 N N . ALA A 1 95 ? -9.495 5.026 24.049 1.00 92.62 95 ALA A N 1
ATOM 739 C CA . ALA A 1 95 ? -9.759 5.004 22.611 1.00 92.62 95 ALA A CA 1
ATOM 740 C C . ALA A 1 95 ? -9.514 6.374 21.958 1.00 92.62 95 ALA A C 1
ATOM 742 O O . ALA A 1 95 ? -8.906 6.433 20.891 1.00 92.62 95 ALA A O 1
ATOM 743 N N . GLY A 1 96 ? -9.924 7.473 22.602 1.00 92.69 96 GLY A N 1
ATOM 744 C CA . GLY A 1 96 ? -9.675 8.830 22.105 1.00 92.69 96 GLY A CA 1
ATOM 745 C C . GLY A 1 96 ? -8.213 9.285 22.216 1.00 92.69 96 GLY A C 1
ATOM 746 O O . GLY A 1 96 ? -7.754 10.110 21.427 1.00 92.69 96 GLY A O 1
ATOM 747 N N . ARG A 1 97 ? -7.435 8.751 23.171 1.00 95.31 97 ARG A N 1
ATOM 748 C CA . ARG A 1 97 ? -5.976 8.966 23.208 1.00 95.31 97 ARG A CA 1
ATOM 749 C C . ARG A 1 97 ? -5.289 8.202 22.078 1.00 95.31 97 ARG A C 1
ATOM 751 O O . ARG A 1 97 ? -4.602 8.836 21.286 1.00 95.31 97 ARG A O 1
ATOM 758 N N . ALA A 1 98 ? -5.537 6.899 21.979 1.00 94.25 98 ALA A N 1
ATOM 759 C CA . ALA A 1 98 ? -4.941 6.042 20.959 1.00 94.25 98 ALA A CA 1
ATOM 760 C C . ALA A 1 98 ? -5.336 6.484 19.540 1.00 94.25 98 ALA A C 1
ATOM 762 O O . ALA A 1 98 ? -4.535 6.416 18.619 1.00 94.25 98 ALA A O 1
ATOM 763 N N . LEU A 1 99 ? -6.545 7.036 19.359 1.00 95.12 99 LEU A N 1
ATOM 764 C CA . LEU A 1 99 ? -6.948 7.684 18.109 1.00 95.12 99 LEU A CA 1
ATOM 765 C C . LEU A 1 99 ? -5.963 8.781 17.684 1.00 95.12 99 LEU A C 1
ATOM 767 O O . LEU A 1 99 ? -5.591 8.833 16.517 1.00 95.12 99 LEU A O 1
ATOM 771 N N . ARG A 1 100 ? -5.547 9.654 18.608 1.00 95.62 100 ARG A N 1
ATOM 772 C CA . ARG A 1 100 ? -4.625 10.760 18.302 1.00 95.62 100 ARG A CA 1
ATOM 773 C C . ARG A 1 100 ? -3.224 10.269 17.975 1.00 95.62 100 ARG A C 1
ATOM 775 O O . ARG A 1 100 ? -2.584 10.820 17.089 1.00 95.62 100 ARG A O 1
ATOM 782 N N . GLU A 1 101 ? -2.779 9.224 18.664 1.00 95.38 101 GLU A N 1
ATOM 783 C CA . GLU A 1 101 ? -1.499 8.564 18.390 1.00 95.38 101 GLU A CA 1
ATOM 784 C C . GLU A 1 101 ? -1.498 7.970 16.970 1.00 95.38 101 GLU A C 1
ATOM 786 O O . GLU A 1 101 ? -0.635 8.318 16.167 1.00 95.38 101 GLU A O 1
ATOM 791 N N . VAL A 1 102 ? -2.551 7.227 16.600 1.00 94.56 102 VAL A N 1
ATOM 792 C CA . VAL A 1 102 ? -2.747 6.713 15.231 1.00 94.56 102 VAL A CA 1
ATOM 793 C C . VAL A 1 102 ? -2.783 7.846 14.198 1.00 94.56 102 VAL A C 1
ATOM 795 O O . VAL A 1 102 ? -2.172 7.727 13.139 1.00 94.56 102 VAL A O 1
ATOM 798 N N . VAL A 1 103 ? -3.471 8.963 14.471 1.00 95.94 103 VAL A N 1
ATOM 799 C CA . VAL A 1 103 ? -3.475 10.123 13.559 1.00 95.94 103 VAL A CA 1
ATOM 800 C C . VAL A 1 103 ? -2.067 10.692 13.361 1.00 95.94 103 VAL A C 1
ATOM 802 O O . VAL A 1 103 ? -1.690 10.964 12.220 1.00 95.94 103 VAL A O 1
ATOM 805 N N . GLY A 1 104 ? -1.289 10.837 14.436 1.00 94.06 104 GLY A N 1
ATOM 806 C CA . GLY A 1 104 ? 0.095 11.310 14.369 1.00 94.06 104 GLY A CA 1
ATOM 807 C C . GLY A 1 104 ? 0.985 10.40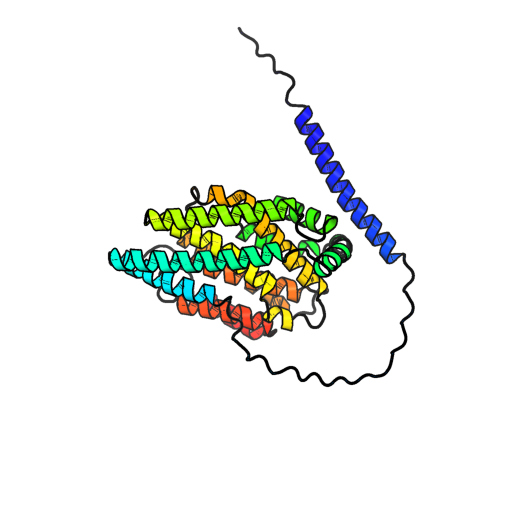1 13.520 1.00 94.06 104 GLY A C 1
ATOM 808 O O . GLY A 1 104 ? 1.726 10.882 12.662 1.00 94.06 104 GLY A O 1
ATOM 809 N N . ASP A 1 105 ? 0.858 9.086 13.683 1.00 94.06 105 ASP A N 1
ATOM 810 C CA . ASP A 1 105 ? 1.619 8.126 12.883 1.00 94.06 105 ASP A CA 1
ATOM 811 C C . ASP A 1 105 ? 1.218 8.146 11.405 1.00 94.06 105 ASP A C 1
ATOM 813 O O . ASP A 1 105 ? 2.081 8.119 10.524 1.00 94.06 105 ASP A O 1
ATOM 817 N N . LEU A 1 106 ? -0.078 8.263 11.102 1.00 94.00 106 LEU A N 1
ATOM 818 C CA . LEU A 1 106 ? -0.546 8.400 9.722 1.00 94.00 106 LEU A CA 1
ATOM 819 C C . LEU A 1 106 ? -0.042 9.696 9.067 1.00 94.00 106 LEU A C 1
ATOM 821 O O . LEU A 1 106 ? 0.325 9.672 7.891 1.00 94.00 106 LEU A O 1
ATOM 825 N N . ASP A 1 107 ? 0.038 10.811 9.800 1.00 94.38 107 ASP A N 1
ATOM 826 C CA . ASP A 1 107 ? 0.628 12.053 9.281 1.00 94.38 107 ASP A CA 1
ATOM 827 C C . ASP A 1 107 ? 2.143 11.923 9.035 1.00 94.38 107 ASP A C 1
ATOM 829 O O . ASP A 1 107 ? 2.662 12.407 8.021 1.00 94.38 107 ASP A O 1
ATOM 833 N N . ASN A 1 108 ? 2.858 11.183 9.889 1.00 92.12 108 ASN A N 1
ATOM 834 C CA . ASN A 1 108 ? 4.263 10.839 9.656 1.00 92.12 108 ASN A CA 1
ATOM 835 C C . ASN A 1 108 ? 4.435 10.014 8.367 1.00 92.12 108 ASN A C 1
ATOM 837 O O . ASN A 1 108 ? 5.327 10.293 7.557 1.00 92.12 108 ASN A O 1
ATOM 841 N N . LEU A 1 109 ? 3.551 9.041 8.117 1.00 91.25 109 LEU A N 1
ATOM 842 C CA . LEU A 1 109 ? 3.551 8.270 6.868 1.00 91.25 109 LEU A CA 1
ATOM 843 C C . LEU A 1 109 ? 3.264 9.151 5.642 1.00 91.25 109 LEU A C 1
ATOM 845 O O . LEU A 1 109 ? 3.949 9.024 4.622 1.00 91.25 109 LEU A O 1
ATOM 849 N N . LEU A 1 110 ? 2.309 10.081 5.740 1.00 92.25 110 LEU A N 1
ATOM 850 C CA . LEU A 1 110 ? 2.029 11.052 4.678 1.00 92.25 110 LEU A CA 1
ATOM 851 C C . LEU A 1 110 ? 3.220 11.978 4.413 1.00 92.25 110 LEU A C 1
ATOM 853 O O . LEU A 1 110 ? 3.517 12.272 3.257 1.00 92.25 110 LEU A O 1
ATOM 857 N N . THR A 1 111 ? 3.943 12.385 5.454 1.00 91.94 111 THR A N 1
ATOM 858 C CA . THR A 1 111 ? 5.166 13.191 5.337 1.00 91.94 111 THR A CA 1
ATOM 859 C C . THR A 1 111 ? 6.262 12.446 4.574 1.00 91.94 111 THR A C 1
ATOM 861 O O . THR A 1 111 ? 6.904 13.014 3.685 1.00 91.94 111 THR A O 1
ATOM 864 N N . ASN A 1 112 ? 6.429 11.150 4.840 1.00 87.31 112 ASN A N 1
ATOM 865 C CA . ASN A 1 112 ? 7.359 10.307 4.091 1.00 87.31 112 ASN A CA 1
ATOM 866 C C . ASN A 1 112 ? 6.937 10.159 2.621 1.00 87.31 112 ASN A C 1
ATOM 868 O O . ASN A 1 112 ? 7.768 10.315 1.723 1.00 87.31 112 ASN A O 1
ATOM 872 N N . ALA A 1 113 ? 5.649 9.923 2.352 1.00 88.75 113 ALA A N 1
ATOM 873 C CA . ALA A 1 113 ? 5.126 9.851 0.988 1.00 88.75 113 ALA A CA 1
ATOM 874 C C . ALA A 1 113 ? 5.321 11.177 0.229 1.00 88.75 113 ALA A C 1
ATOM 876 O O . ALA A 1 113 ? 5.774 11.181 -0.916 1.00 88.75 113 ALA A O 1
ATOM 877 N N . GLU A 1 114 ? 5.061 12.312 0.879 1.00 91.19 114 GLU A N 1
ATOM 878 C CA . GLU A 1 114 ? 5.284 13.654 0.339 1.00 91.19 114 GLU A CA 1
ATOM 879 C C . GLU A 1 114 ? 6.754 13.878 -0.044 1.00 91.19 114 GLU A C 1
ATOM 881 O O . GLU A 1 114 ? 7.053 14.363 -1.142 1.00 91.19 114 GLU A O 1
ATOM 886 N N . ALA A 1 115 ? 7.685 13.489 0.833 1.00 88.50 115 ALA A N 1
ATOM 887 C CA . ALA A 1 115 ? 9.115 13.568 0.561 1.00 88.50 115 ALA A CA 1
ATOM 888 C C . ALA A 1 115 ? 9.493 12.735 -0.673 1.00 88.50 115 ALA A C 1
ATOM 890 O O . ALA A 1 115 ? 10.193 13.228 -1.562 1.00 88.50 115 ALA A O 1
ATOM 891 N N . GLN A 1 116 ? 8.969 11.513 -0.788 1.00 85.69 116 GLN A N 1
ATOM 892 C CA . GLN A 1 116 ? 9.243 10.643 -1.932 1.00 85.69 116 GLN A CA 1
ATOM 893 C C . GLN A 1 116 ? 8.632 11.179 -3.229 1.00 85.69 116 GLN A C 1
ATOM 895 O O . GLN A 1 116 ? 9.309 11.208 -4.256 1.00 85.69 116 GLN A O 1
ATOM 900 N N . LEU A 1 117 ? 7.415 11.725 -3.197 1.00 88.31 117 LEU A N 1
ATOM 901 C CA . LEU A 1 117 ? 6.809 12.403 -4.347 1.00 88.31 117 LEU A CA 1
ATOM 902 C C . LEU A 1 117 ? 7.635 13.613 -4.799 1.00 88.31 117 LEU A C 1
ATOM 904 O O . LEU A 1 117 ? 7.807 13.832 -6.002 1.00 88.31 117 LEU A O 1
ATOM 908 N N . ARG A 1 118 ? 8.198 14.387 -3.865 1.00 87.88 118 ARG A N 1
ATOM 909 C CA . ARG A 1 118 ? 9.086 15.519 -4.182 1.00 87.88 118 ARG A CA 1
ATOM 910 C C . ARG A 1 118 ? 10.407 15.080 -4.804 1.00 87.88 118 ARG A C 1
ATOM 912 O O . ARG A 1 118 ? 10.891 15.763 -5.712 1.00 87.88 118 ARG A O 1
ATOM 919 N N . LEU A 1 119 ? 10.977 13.979 -4.322 1.00 83.38 119 LEU A N 1
ATOM 920 C CA . LEU A 1 119 ? 12.234 13.412 -4.816 1.00 83.38 119 LEU A CA 1
ATOM 921 C C . LEU A 1 119 ? 12.063 12.639 -6.129 1.00 83.38 119 LEU A C 1
ATOM 923 O O . LEU A 1 119 ? 13.013 12.547 -6.909 1.00 83.38 119 LEU A O 1
ATOM 927 N N . SER A 1 120 ? 10.860 12.128 -6.395 1.00 75.81 120 SER A N 1
ATOM 928 C CA . SER A 1 120 ? 10.548 11.338 -7.583 1.00 75.81 120 SER A CA 1
ATOM 929 C C . SER A 1 120 ? 10.901 12.069 -8.879 1.00 75.81 120 SER A C 1
ATOM 931 O O . SER A 1 120 ? 10.689 13.278 -9.011 1.00 75.81 120 SER A O 1
ATOM 933 N N . ALA A 1 121 ? 11.426 11.329 -9.859 1.00 62.59 121 ALA A N 1
ATOM 934 C CA . ALA A 1 121 ? 11.677 11.809 -11.218 1.00 62.59 121 ALA A CA 1
ATOM 935 C C . ALA A 1 121 ? 12.553 13.080 -11.304 1.00 62.59 121 ALA A C 1
ATOM 937 O O . ALA A 1 121 ? 12.266 14.007 -12.070 1.00 62.59 121 ALA A O 1
ATOM 938 N N . ARG A 1 122 ? 13.638 13.146 -10.520 1.00 72.69 122 ARG A N 1
ATOM 939 C CA . ARG A 1 122 ? 14.663 14.198 -10.625 1.00 72.69 122 ARG A CA 1
ATOM 940 C C . ARG A 1 122 ? 16.011 13.625 -11.060 1.00 72.69 122 ARG A C 1
ATOM 942 O O . ARG A 1 122 ? 16.396 12.526 -10.671 1.00 72.69 122 ARG A O 1
ATOM 949 N N . GLY A 1 123 ? 16.751 14.414 -11.838 1.00 79.12 123 GLY A N 1
ATOM 950 C CA . GLY A 1 123 ? 18.145 14.134 -12.179 1.00 79.12 123 GLY A CA 1
ATOM 951 C C . GLY A 1 123 ? 18.352 12.814 -12.928 1.00 79.12 123 GLY A C 1
ATOM 952 O O . GLY A 1 123 ? 17.615 12.498 -13.859 1.00 79.12 123 GLY A O 1
ATOM 953 N N . ARG A 1 124 ? 19.382 12.063 -12.517 1.00 78.56 124 ARG A N 1
ATOM 954 C CA . ARG A 1 124 ? 19.866 10.856 -13.207 1.00 78.56 124 ARG A CA 1
ATOM 955 C C . ARG A 1 124 ? 18.840 9.718 -13.254 1.00 78.56 124 ARG A C 1
ATOM 957 O O . ARG A 1 124 ? 18.689 9.127 -14.309 1.00 78.56 124 ARG A O 1
ATOM 964 N N . SER A 1 125 ? 18.083 9.490 -12.178 1.00 79.31 125 SER A N 1
ATOM 965 C CA . SER A 1 125 ? 17.047 8.438 -12.112 1.00 79.31 125 SER A CA 1
ATOM 966 C C . SER A 1 125 ? 15.996 8.591 -13.221 1.00 79.31 125 SER A C 1
ATOM 968 O O . SER A 1 125 ? 15.740 7.657 -13.974 1.00 79.31 125 SER A O 1
ATOM 970 N N . ARG A 1 126 ? 15.480 9.812 -13.426 1.00 84.75 126 ARG A N 1
ATOM 971 C CA . ARG A 1 126 ? 14.528 10.118 -14.509 1.00 84.75 126 ARG A CA 1
ATOM 972 C C . ARG A 1 126 ? 15.097 9.797 -15.893 1.00 84.75 126 ARG A C 1
ATOM 974 O O . ARG A 1 126 ? 14.381 9.294 -16.754 1.00 84.75 126 ARG A O 1
ATOM 981 N N . GLN A 1 127 ? 16.366 10.138 -16.112 1.00 84.62 127 GLN A N 1
ATOM 982 C CA . GLN A 1 127 ? 17.030 9.897 -17.389 1.00 84.62 127 GLN A CA 1
ATOM 983 C C . GLN A 1 127 ? 17.216 8.395 -17.629 1.00 84.62 127 GLN A C 1
ATOM 985 O O . GLN A 1 127 ? 16.864 7.919 -18.701 1.00 84.62 127 GLN A O 1
ATOM 990 N N . THR A 1 128 ? 17.660 7.652 -16.611 1.00 85.75 128 THR A N 1
ATOM 991 C CA . THR A 1 128 ? 17.801 6.190 -16.658 1.00 85.75 128 THR A CA 1
ATOM 992 C C . THR A 1 128 ? 16.485 5.503 -17.014 1.00 85.75 128 THR A C 1
ATOM 994 O O . THR A 1 128 ? 16.457 4.683 -17.924 1.00 85.75 128 THR A O 1
ATOM 997 N N . VAL A 1 129 ? 15.378 5.878 -16.363 1.00 86.75 129 VAL A N 1
ATOM 998 C CA . VAL A 1 129 ? 14.051 5.326 -16.683 1.00 86.75 129 VAL A CA 1
ATOM 999 C C . VAL A 1 129 ? 13.674 5.649 -18.127 1.00 86.75 129 VAL A C 1
ATOM 1001 O O . VAL A 1 129 ? 13.300 4.758 -18.881 1.00 86.75 129 VAL A O 1
ATOM 1004 N N . LYS A 1 130 ? 13.822 6.909 -18.548 1.00 87.25 130 LYS A N 1
ATOM 1005 C CA . LYS A 1 130 ? 13.465 7.335 -19.907 1.00 87.25 130 LYS A CA 1
ATOM 1006 C C . LYS A 1 130 ? 14.243 6.580 -20.993 1.00 87.25 130 LYS A C 1
ATOM 1008 O O . LYS A 1 130 ? 13.674 6.270 -22.033 1.00 87.25 130 LYS A O 1
ATOM 1013 N N . GLU A 1 131 ? 15.525 6.312 -20.766 1.00 86.50 131 GLU A N 1
ATOM 1014 C CA . GLU A 1 131 ? 16.382 5.578 -21.706 1.00 86.50 131 GLU A CA 1
ATOM 1015 C C . GLU A 1 131 ? 16.054 4.080 -21.749 1.00 86.50 131 GLU A C 1
ATOM 1017 O O . GLU A 1 131 ? 16.127 3.474 -22.815 1.00 86.50 131 GLU A O 1
ATOM 1022 N N . ALA A 1 132 ? 15.644 3.500 -20.620 1.00 84.69 132 ALA A N 1
ATOM 1023 C CA . ALA A 1 132 ? 15.347 2.076 -20.502 1.00 84.69 132 ALA A CA 1
ATOM 1024 C C . ALA A 1 132 ? 13.962 1.678 -21.030 1.00 84.69 132 ALA A C 1
ATOM 1026 O O . ALA A 1 132 ? 13.786 0.585 -21.568 1.00 84.69 132 ALA A O 1
ATOM 1027 N N . MET A 1 133 ? 12.964 2.557 -20.888 1.00 85.19 133 MET A N 1
ATOM 1028 C CA . MET A 1 133 ? 11.573 2.239 -21.227 1.00 85.19 133 MET A CA 1
ATOM 1029 C C . MET A 1 133 ? 11.369 1.737 -22.671 1.00 85.19 133 MET A C 1
ATOM 1031 O O . MET A 1 133 ? 10.662 0.744 -22.829 1.00 85.19 133 MET A O 1
ATOM 1035 N N . PRO A 1 134 ? 11.969 2.329 -23.729 1.00 80.06 134 PRO A N 1
ATOM 1036 C CA . PRO A 1 134 ? 11.807 1.821 -25.095 1.00 80.06 134 PRO A CA 1
ATOM 1037 C C . PRO A 1 134 ? 12.272 0.369 -25.270 1.00 80.06 134 PRO A C 1
ATOM 1039 O O . PRO A 1 134 ? 11.614 -0.401 -25.968 1.00 80.06 134 PRO A O 1
ATOM 1042 N N . GLN A 1 135 ? 13.368 -0.018 -24.609 1.00 76.88 135 GLN A N 1
ATOM 1043 C CA . GLN A 1 135 ? 13.900 -1.383 -24.660 1.00 76.88 135 GLN A CA 1
ATOM 1044 C C . GLN A 1 135 ? 12.978 -2.363 -23.923 1.00 76.88 135 GLN A C 1
ATOM 1046 O O . GLN A 1 135 ? 12.637 -3.411 -24.467 1.00 76.88 135 GLN A O 1
ATOM 1051 N N . LEU A 1 136 ? 12.481 -1.986 -22.740 1.00 76.88 136 LEU A N 1
ATOM 1052 C CA . LEU A 1 136 ? 11.531 -2.805 -21.976 1.00 76.88 136 LEU A CA 1
ATOM 1053 C C . LEU A 1 136 ? 10.200 -3.010 -22.720 1.00 76.88 136 LEU A C 1
ATOM 1055 O O . LEU A 1 136 ? 9.635 -4.105 -22.712 1.00 76.88 136 LEU A O 1
ATOM 1059 N N . VAL A 1 137 ? 9.715 -1.978 -23.422 1.00 76.44 137 VAL A N 1
ATOM 1060 C CA . VAL A 1 137 ? 8.532 -2.078 -24.296 1.00 76.44 137 VAL A CA 1
ATOM 1061 C C . VAL A 1 137 ? 8.785 -3.057 -25.445 1.00 76.44 137 VAL A C 1
ATOM 1063 O O . VAL A 1 137 ? 7.915 -3.864 -25.770 1.00 76.44 137 VAL A O 1
ATOM 1066 N N . ALA A 1 138 ? 9.960 -2.987 -26.078 1.00 69.94 138 ALA A N 1
ATOM 1067 C CA . ALA A 1 138 ? 10.307 -3.831 -27.220 1.00 69.94 138 ALA A CA 1
ATOM 1068 C C . ALA A 1 138 ? 10.452 -5.313 -26.836 1.00 69.94 138 ALA A C 1
ATOM 1070 O O . ALA A 1 138 ? 10.021 -6.184 -27.589 1.00 69.94 138 ALA A O 1
ATOM 1071 N N . MET A 1 139 ? 10.988 -5.598 -25.647 1.00 63.84 139 MET A N 1
ATOM 1072 C CA . MET A 1 139 ? 11.188 -6.962 -25.144 1.00 63.84 139 MET A CA 1
ATOM 1073 C C . MET A 1 139 ? 9.915 -7.615 -24.587 1.00 63.84 139 MET A C 1
ATOM 1075 O O . MET A 1 139 ? 9.962 -8.762 -24.157 1.00 63.84 139 MET A O 1
ATOM 1079 N N . SER A 1 140 ? 8.776 -6.909 -24.565 1.00 62.97 140 SER A N 1
ATOM 1080 C CA . SER A 1 140 ? 7.546 -7.341 -23.872 1.00 62.97 140 SER A CA 1
ATOM 1081 C C . SER A 1 140 ? 7.741 -7.646 -22.376 1.00 62.97 140 SER A C 1
ATOM 1083 O O . SER A 1 140 ? 6.841 -8.179 -21.733 1.00 62.97 140 SER A O 1
ATOM 1085 N N . SER A 1 141 ? 8.875 -7.244 -21.791 1.00 62.44 141 SER A N 1
ATOM 1086 C CA . SER A 1 141 ? 9.175 -7.377 -20.361 1.00 62.44 141 SER A CA 1
ATOM 1087 C C . SER A 1 141 ? 8.393 -6.376 -19.504 1.00 62.44 141 SER A C 1
ATOM 1089 O O . SER A 1 141 ? 8.394 -6.475 -18.282 1.00 62.44 141 SER A O 1
ATOM 1091 N N . LEU A 1 142 ? 7.656 -5.447 -20.124 1.00 60.28 142 LEU A N 1
ATOM 1092 C CA . LEU A 1 142 ? 6.668 -4.622 -19.427 1.00 60.28 142 LEU A CA 1
ATOM 1093 C C . LEU A 1 142 ? 5.567 -5.442 -18.758 1.00 60.28 142 LEU A C 1
ATOM 1095 O O . LEU A 1 142 ? 5.192 -5.110 -17.640 1.00 60.28 142 LEU A O 1
ATOM 1099 N N . ALA A 1 143 ? 5.090 -6.508 -19.411 1.00 62.03 143 ALA A N 1
ATOM 1100 C CA . ALA A 1 143 ? 4.069 -7.395 -18.846 1.00 62.03 143 ALA A CA 1
ATOM 1101 C C . ALA A 1 143 ? 4.576 -8.156 -17.613 1.00 62.03 143 ALA A C 1
ATOM 1103 O O . ALA A 1 143 ? 3.792 -8.713 -16.856 1.00 62.03 143 ALA A O 1
ATOM 1104 N N . ALA A 1 144 ? 5.895 -8.189 -17.419 1.00 66.50 144 ALA A N 1
ATOM 1105 C CA . ALA A 1 144 ? 6.492 -8.735 -16.222 1.00 66.50 144 ALA A CA 1
ATOM 1106 C C . ALA A 1 144 ? 6.573 -7.717 -15.079 1.00 66.50 144 ALA A C 1
ATOM 1108 O O . ALA A 1 144 ? 6.700 -8.136 -13.939 1.00 66.50 144 ALA A O 1
ATOM 1109 N N . LEU A 1 145 ? 6.530 -6.402 -15.316 1.00 80.19 145 LEU A N 1
ATOM 1110 C CA . LEU A 1 145 ? 6.664 -5.444 -14.215 1.00 80.19 145 LEU A CA 1
ATOM 1111 C C . LEU A 1 145 ? 5.478 -5.572 -13.243 1.00 80.19 145 LEU A C 1
ATOM 1113 O O . LEU A 1 145 ? 4.355 -5.765 -13.695 1.00 80.19 145 LEU A O 1
ATOM 1117 N N . PRO A 1 146 ? 5.685 -5.367 -11.928 1.00 82.06 146 PRO A N 1
ATOM 1118 C CA . PRO A 1 146 ? 4.656 -5.555 -10.902 1.00 82.06 146 PRO A CA 1
ATOM 1119 C C . PRO A 1 146 ? 3.582 -4.442 -10.894 1.00 82.06 146 PRO A C 1
ATOM 1121 O O . PRO A 1 146 ? 3.059 -4.084 -9.840 1.00 82.06 146 PRO A O 1
ATOM 1124 N N . LEU A 1 147 ? 3.351 -3.761 -12.022 1.00 87.44 147 LEU A N 1
ATOM 1125 C CA . LEU A 1 147 ? 2.528 -2.550 -12.078 1.00 87.44 147 LEU A CA 1
ATOM 1126 C C . LEU A 1 147 ? 1.034 -2.860 -12.017 1.00 87.44 147 LEU A C 1
ATOM 1128 O O . LEU A 1 147 ? 0.302 -2.078 -11.411 1.00 87.44 147 LEU A O 1
ATOM 1132 N N . ASP A 1 148 ? 0.602 -3.985 -12.585 1.00 86.31 148 ASP A N 1
ATOM 1133 C CA . ASP A 1 148 ? -0.789 -4.436 -12.509 1.00 86.31 148 ASP A CA 1
ATOM 1134 C C . ASP A 1 148 ? -1.151 -4.829 -11.075 1.00 86.31 148 ASP A C 1
ATOM 1136 O O . ASP A 1 148 ? -2.153 -4.362 -10.540 1.00 86.31 148 ASP A O 1
ATOM 1140 N N . GLU A 1 149 ? -0.278 -5.561 -10.379 1.00 83.38 149 GLU A N 1
ATOM 1141 C CA . GLU A 1 149 ? -0.493 -5.914 -8.976 1.00 83.38 149 GLU A CA 1
ATOM 1142 C C . GLU A 1 149 ? -0.514 -4.669 -8.083 1.00 83.38 149 GLU A C 1
ATOM 1144 O O . GLU A 1 149 ? -1.322 -4.569 -7.159 1.00 83.38 149 GLU A O 1
ATOM 1149 N N . VAL A 1 150 ? 0.354 -3.689 -8.357 1.00 87.50 150 VAL A N 1
ATOM 1150 C CA . VAL A 1 150 ? 0.362 -2.412 -7.630 1.00 87.50 150 VAL A CA 1
ATOM 1151 C C . VAL A 1 150 ? -0.912 -1.611 -7.911 1.00 87.50 150 VAL A C 1
ATOM 1153 O O . VAL A 1 150 ? -1.448 -0.991 -6.989 1.00 87.50 150 VAL A O 1
ATOM 1156 N N . ALA A 1 151 ? -1.417 -1.619 -9.147 1.00 87.88 151 ALA A N 1
ATOM 1157 C CA . ALA A 1 151 ? -2.678 -0.976 -9.501 1.00 87.88 151 ALA A CA 1
ATOM 1158 C C . ALA A 1 151 ? -3.867 -1.643 -8.801 1.00 87.88 151 ALA A C 1
ATOM 1160 O O . ALA A 1 151 ? -4.658 -0.931 -8.181 1.00 87.88 151 ALA A O 1
ATOM 1161 N N . ASP A 1 152 ? -3.933 -2.975 -8.794 1.00 84.88 152 ASP A N 1
ATOM 1162 C CA . ASP A 1 152 ? -4.953 -3.743 -8.075 1.00 84.88 152 ASP A CA 1
ATOM 1163 C C . ASP A 1 152 ? -4.986 -3.372 -6.587 1.00 84.88 152 ASP A C 1
ATOM 1165 O O . ASP A 1 152 ? -6.043 -3.092 -6.019 1.00 84.88 152 ASP A O 1
ATOM 1169 N N . ILE A 1 153 ? -3.814 -3.280 -5.952 1.00 83.62 153 ILE A N 1
ATOM 1170 C CA . ILE A 1 153 ? -3.694 -2.910 -4.533 1.00 83.62 153 ILE A CA 1
ATOM 1171 C C . ILE A 1 153 ? -4.192 -1.500 -4.272 1.00 83.62 153 ILE A C 1
ATOM 1173 O O . ILE A 1 153 ? -4.821 -1.235 -3.243 1.00 83.62 153 ILE A O 1
ATOM 1177 N N . LEU A 1 154 ? -3.911 -0.588 -5.193 1.00 86.94 154 LEU A N 1
ATOM 1178 C CA . LEU A 1 154 ? -4.374 0.790 -5.138 1.00 86.94 154 LEU A CA 1
ATOM 1179 C C . LEU A 1 154 ? -5.840 0.942 -5.567 1.00 86.94 154 LEU A C 1
ATOM 1181 O O . LEU A 1 154 ? -6.343 2.065 -5.596 1.00 86.94 154 LEU A O 1
ATOM 1185 N N . ASP A 1 155 ? -6.530 -0.167 -5.852 1.00 86.00 155 ASP A N 1
ATOM 1186 C CA . ASP A 1 155 ? -7.891 -0.196 -6.375 1.00 86.00 155 ASP A CA 1
ATOM 1187 C C . ASP A 1 155 ? -8.043 0.619 -7.679 1.00 86.00 155 ASP A C 1
ATOM 1189 O O . ASP A 1 155 ? -9.080 1.247 -7.926 1.00 86.00 155 ASP A O 1
ATOM 1193 N N . LEU A 1 156 ? -6.994 0.647 -8.502 1.00 87.56 156 LEU A N 1
ATOM 1194 C CA . LEU A 1 156 ? -6.982 1.315 -9.795 1.00 87.56 156 LEU A CA 1
ATOM 1195 C C . LEU A 1 156 ? -7.340 0.324 -10.912 1.00 87.56 156 LEU A C 1
ATOM 1197 O O . LEU A 1 156 ? -6.864 -0.807 -10.897 1.00 87.56 156 LEU A O 1
ATOM 1201 N N . PRO A 1 157 ? -8.132 0.737 -11.916 1.00 86.25 157 PRO A N 1
ATOM 1202 C CA . PRO A 1 157 ? -8.361 -0.088 -13.097 1.00 86.25 157 PRO A CA 1
ATOM 1203 C C . PRO A 1 157 ? -7.067 -0.232 -13.915 1.00 86.25 157 PRO A C 1
ATOM 1205 O O . PRO A 1 157 ? -6.247 0.688 -13.941 1.00 86.25 157 PRO A O 1
ATOM 1208 N N . SER A 1 158 ? -6.908 -1.348 -14.629 1.00 82.75 158 SER A N 1
ATOM 1209 C CA . SER A 1 158 ? -5.698 -1.661 -15.410 1.00 82.75 158 SER A CA 1
ATOM 1210 C C . SER A 1 158 ? -5.364 -0.617 -16.487 1.00 82.75 158 SER A C 1
ATOM 1212 O O . SER A 1 158 ? -4.200 -0.350 -16.753 1.00 82.75 158 SER A O 1
ATOM 1214 N N . GLU A 1 159 ? -6.361 0.086 -17.032 1.00 87.38 159 GLU A N 1
ATOM 1215 C CA . GLU A 1 159 ? -6.181 1.235 -17.945 1.00 87.38 159 GLU A CA 1
ATOM 1216 C C . GLU A 1 159 ? -5.306 2.368 -17.356 1.00 87.38 159 GLU A C 1
ATOM 1218 O O . GLU A 1 159 ? -4.698 3.173 -18.072 1.00 87.38 159 GLU A O 1
ATOM 1223 N N . ASN A 1 160 ? -5.199 2.438 -16.027 1.00 89.12 160 ASN A N 1
ATOM 1224 C CA . ASN A 1 160 ? -4.298 3.367 -15.358 1.00 89.12 160 ASN A CA 1
ATOM 1225 C C . ASN A 1 160 ? -2.831 2.939 -15.463 1.00 89.12 160 ASN A C 1
ATOM 1227 O O . ASN A 1 160 ? -1.956 3.809 -15.466 1.00 89.12 160 ASN A O 1
ATOM 1231 N N . VAL A 1 161 ? -2.554 1.636 -15.553 1.00 89.44 161 VAL A N 1
ATOM 1232 C CA . VAL A 1 161 ? -1.200 1.108 -15.756 1.00 89.44 161 VAL A CA 1
ATOM 1233 C C . VAL A 1 161 ? -0.688 1.545 -17.119 1.00 89.44 161 VAL A C 1
ATOM 1235 O O . VAL A 1 161 ? 0.400 2.113 -17.190 1.00 89.44 161 VAL A O 1
ATOM 1238 N N . ASP A 1 162 ? -1.509 1.439 -18.166 1.00 88.62 162 ASP A N 1
ATOM 1239 C CA . ASP A 1 162 ? -1.174 1.932 -19.509 1.00 88.62 162 ASP A CA 1
ATOM 1240 C C . ASP A 1 162 ? -0.840 3.430 -19.501 1.00 88.62 162 ASP A C 1
ATOM 1242 O O . ASP A 1 162 ? 0.154 3.874 -20.085 1.00 88.62 162 ASP A O 1
ATOM 1246 N N . THR A 1 163 ? -1.630 4.218 -18.765 1.00 90.12 163 THR A N 1
ATOM 1247 C CA . THR A 1 163 ? -1.391 5.659 -18.591 1.00 90.12 163 THR A CA 1
ATOM 1248 C C . THR A 1 163 ? -0.046 5.925 -17.905 1.00 90.12 163 THR A C 1
ATOM 1250 O O . THR A 1 163 ? 0.713 6.803 -18.330 1.00 90.12 163 THR A O 1
ATOM 1253 N N . VAL A 1 164 ? 0.279 5.162 -16.857 1.00 90.50 164 VAL A N 1
ATOM 1254 C CA . VAL A 1 164 ? 1.564 5.272 -16.155 1.00 90.50 164 VAL A CA 1
ATOM 1255 C C . VAL A 1 164 ? 2.717 4.869 -17.064 1.00 90.50 164 VAL A C 1
ATOM 1257 O O . VAL A 1 164 ? 3.685 5.621 -17.165 1.00 90.50 164 VAL A O 1
ATOM 1260 N N . VAL A 1 165 ? 2.611 3.748 -17.776 1.00 89.31 165 VAL A N 1
ATOM 1261 C CA . VAL A 1 165 ? 3.627 3.282 -18.727 1.00 89.31 165 VAL A CA 1
ATOM 1262 C C . VAL A 1 165 ? 3.879 4.343 -19.800 1.00 89.31 165 VAL A C 1
ATOM 1264 O O . VAL A 1 165 ? 5.032 4.705 -20.045 1.00 89.31 165 VAL A O 1
ATOM 1267 N N . ALA A 1 166 ? 2.827 4.926 -20.379 1.00 88.56 166 ALA A N 1
ATOM 1268 C CA . ALA A 1 166 ? 2.954 6.013 -21.348 1.00 88.56 166 ALA A CA 1
ATOM 1269 C C . ALA A 1 166 ? 3.665 7.246 -20.757 1.00 88.56 166 ALA A C 1
ATOM 1271 O O . ALA A 1 166 ? 4.512 7.858 -21.420 1.00 88.56 166 ALA A O 1
ATOM 1272 N N . SER A 1 167 ? 3.370 7.597 -19.501 1.00 89.19 167 SER A N 1
ATOM 1273 C CA . SER A 1 167 ? 4.040 8.692 -18.790 1.00 89.19 167 SER A CA 1
ATOM 1274 C C . SER A 1 167 ? 5.521 8.383 -18.530 1.00 89.19 167 SER A C 1
ATOM 1276 O O . SER A 1 167 ? 6.383 9.225 -18.794 1.00 89.19 167 SER A O 1
ATOM 1278 N N . LEU A 1 168 ? 5.862 7.154 -18.124 1.00 89.62 168 LEU A N 1
ATOM 1279 C CA . LEU A 1 168 ? 7.249 6.708 -17.952 1.00 89.62 168 LEU A CA 1
ATOM 1280 C C . LEU A 1 168 ? 8.034 6.747 -19.269 1.00 89.62 168 LEU A C 1
ATOM 1282 O O . LEU A 1 168 ? 9.151 7.260 -19.285 1.00 89.62 168 LEU A O 1
ATOM 1286 N N . VAL A 1 169 ? 7.454 6.295 -20.384 1.00 88.31 169 VAL A N 1
ATOM 1287 C CA . VAL A 1 169 ? 8.088 6.377 -21.714 1.00 88.31 169 VAL A CA 1
ATOM 1288 C C . VAL A 1 169 ? 8.360 7.835 -22.095 1.00 88.31 169 VAL A C 1
ATOM 1290 O O . VAL A 1 169 ? 9.453 8.193 -22.533 1.00 88.31 169 VAL A O 1
ATOM 1293 N N . ARG A 1 170 ? 7.369 8.715 -21.917 1.00 87.50 170 ARG A N 1
ATOM 1294 C CA . ARG A 1 170 ? 7.455 10.110 -22.371 1.00 87.50 170 ARG A CA 1
ATOM 1295 C C . ARG A 1 170 ? 8.342 10.971 -21.472 1.00 87.50 170 ARG A C 1
ATOM 1297 O O . ARG A 1 170 ? 9.061 11.859 -21.947 1.00 87.50 170 ARG A O 1
ATOM 1304 N N . HIS A 1 171 ? 8.265 10.749 -20.167 1.00 87.12 171 HIS A N 1
ATOM 1305 C CA . HIS A 1 171 ? 8.802 11.649 -19.158 1.00 87.12 171 HIS A CA 1
ATOM 1306 C C . HIS A 1 171 ? 9.805 10.995 -18.213 1.00 87.12 171 HIS A C 1
ATOM 1308 O O . HIS A 1 171 ? 10.460 11.743 -17.494 1.00 87.12 171 HIS A O 1
ATOM 1314 N N . GLY A 1 172 ? 9.980 9.674 -18.212 1.00 86.88 172 GLY A N 1
ATOM 1315 C CA . GLY A 1 172 ? 10.865 8.968 -17.277 1.00 86.88 172 GLY A CA 1
ATOM 1316 C C . GLY A 1 172 ? 10.372 8.987 -15.827 1.00 86.88 172 GLY A C 1
ATOM 1317 O O . GLY A 1 172 ? 11.174 8.852 -14.907 1.00 86.88 172 GLY A O 1
ATOM 1318 N N . GLY A 1 173 ? 9.085 9.268 -15.603 1.00 88.81 173 GLY A N 1
ATOM 1319 C CA . GLY A 1 173 ? 8.501 9.474 -14.278 1.00 88.81 173 GLY A CA 1
ATOM 1320 C C . GLY A 1 173 ? 7.374 10.503 -14.294 1.00 88.81 173 GLY A C 1
ATOM 1321 O O . GLY A 1 173 ? 6.938 10.943 -15.355 1.00 88.81 173 GLY A O 1
ATOM 1322 N N . LEU A 1 174 ? 6.952 10.931 -13.104 1.00 87.56 174 LEU A N 1
ATOM 1323 C CA . LEU A 1 174 ? 5.891 11.922 -12.926 1.00 87.56 174 LEU A CA 1
ATOM 1324 C C . LEU A 1 174 ? 6.214 13.272 -13.576 1.00 87.56 174 LEU A C 1
ATOM 1326 O O . LEU A 1 174 ? 7.273 13.872 -13.345 1.00 87.56 174 LEU A O 1
ATOM 1330 N N . SER A 1 175 ? 5.251 13.802 -14.324 1.00 88.06 175 SER A N 1
ATOM 1331 C CA . SER A 1 175 ? 5.262 15.187 -14.778 1.00 88.06 175 SER A CA 1
ATOM 1332 C C . SER A 1 175 ? 5.108 16.161 -13.594 1.00 88.06 175 SER A C 1
ATOM 1334 O O . SER A 1 175 ? 4.579 15.804 -12.535 1.00 88.06 175 SER A O 1
ATOM 1336 N N . PRO A 1 176 ? 5.538 17.430 -13.740 1.00 88.00 176 PRO A N 1
ATOM 1337 C CA . PRO A 1 176 ? 5.349 18.438 -12.696 1.00 88.00 176 PRO A CA 1
ATOM 1338 C C . PRO A 1 176 ? 3.882 18.631 -12.286 1.00 88.00 176 PRO A C 1
ATOM 1340 O O . PRO A 1 176 ? 3.613 18.834 -11.103 1.00 88.00 176 PRO A O 1
ATOM 1343 N N . GLY A 1 177 ? 2.951 18.538 -13.243 1.00 89.19 177 GLY A N 1
ATOM 1344 C CA . GLY A 1 177 ? 1.514 18.664 -12.992 1.00 89.19 177 GLY A CA 1
ATOM 1345 C C . GLY A 1 177 ? 0.961 17.494 -12.180 1.00 89.19 177 GLY A C 1
ATOM 1346 O O . GLY A 1 177 ? 0.304 17.719 -11.167 1.00 89.19 177 GLY A O 1
ATOM 1347 N N . GLU A 1 178 ? 1.298 16.255 -12.554 1.00 90.69 178 GLU A N 1
ATOM 1348 C CA . GLU A 1 178 ? 0.883 15.063 -11.799 1.00 90.69 178 GLU A CA 1
ATOM 1349 C C . GLU A 1 178 ? 1.458 15.069 -10.380 1.00 90.69 178 GLU A C 1
ATOM 1351 O O . GLU A 1 178 ? 0.748 14.770 -9.419 1.00 90.69 178 GLU A O 1
ATOM 1356 N N . ARG A 1 179 ? 2.728 15.473 -10.226 1.00 91.00 179 ARG A N 1
ATOM 1357 C CA . ARG A 1 179 ? 3.351 15.619 -8.906 1.00 91.00 179 ARG A CA 1
ATOM 1358 C C . ARG A 1 179 ? 2.613 16.656 -8.060 1.00 91.00 179 ARG A C 1
ATOM 1360 O O . ARG A 1 179 ? 2.334 16.392 -6.897 1.00 91.00 179 ARG A O 1
ATOM 1367 N N . HIS A 1 180 ? 2.304 17.826 -8.618 1.00 92.00 180 HIS A N 1
ATOM 1368 C CA . HIS A 1 180 ? 1.581 18.868 -7.890 1.00 92.00 180 HIS A CA 1
ATOM 1369 C C . HIS A 1 180 ? 0.184 18.397 -7.461 1.00 92.00 180 HIS A C 1
ATOM 1371 O O . HIS A 1 180 ? -0.194 18.577 -6.306 1.00 92.00 180 HIS A O 1
ATOM 1377 N N . ALA A 1 181 ? -0.548 17.727 -8.353 1.00 91.75 181 ALA A N 1
ATOM 1378 C CA . ALA A 1 181 ? -1.865 17.185 -8.041 1.00 91.75 181 ALA A CA 1
ATOM 1379 C C . ALA A 1 181 ? -1.806 16.083 -6.964 1.00 91.75 181 ALA A C 1
ATOM 1381 O O . ALA A 1 181 ? -2.642 16.063 -6.066 1.00 91.75 181 ALA A O 1
ATOM 1382 N N . ALA A 1 182 ? -0.786 15.218 -6.990 1.00 92.38 182 ALA A N 1
ATOM 1383 C CA . ALA A 1 182 ? -0.578 14.212 -5.948 1.00 92.38 182 ALA A CA 1
ATOM 1384 C C . ALA A 1 182 ? -0.255 14.838 -4.580 1.00 92.38 182 ALA A C 1
ATOM 1386 O O . ALA A 1 182 ? -0.784 14.392 -3.566 1.00 92.38 182 ALA A O 1
ATOM 1387 N N . LEU A 1 183 ? 0.562 15.899 -4.545 1.00 93.38 183 LEU A N 1
ATOM 1388 C CA . LEU A 1 183 ? 0.859 16.642 -3.312 1.00 93.38 183 LEU A CA 1
ATOM 1389 C C . LEU A 1 183 ? -0.398 17.301 -2.728 1.00 93.38 183 LEU A C 1
ATOM 1391 O O . LEU A 1 183 ? -0.611 17.240 -1.522 1.00 93.38 183 LEU A O 1
ATOM 1395 N N . LYS A 1 184 ? -1.274 17.844 -3.579 1.00 93.88 184 LYS A N 1
ATOM 1396 C CA . LYS A 1 184 ? -2.589 18.334 -3.148 1.00 93.88 184 LYS A CA 1
ATOM 1397 C C . LYS A 1 184 ? -3.449 17.209 -2.551 1.00 93.88 184 LYS A C 1
ATOM 1399 O O . LYS A 1 184 ? -4.116 17.426 -1.544 1.00 93.88 184 LYS A O 1
ATOM 1404 N N . GLY A 1 185 ? -3.394 16.004 -3.122 1.00 93.25 185 GLY A N 1
ATOM 1405 C CA . GLY A 1 185 ? -4.040 14.812 -2.557 1.00 93.25 185 GLY A CA 1
ATOM 1406 C C . GLY A 1 185 ? -3.541 14.477 -1.147 1.00 93.25 185 GLY A C 1
ATOM 1407 O O . GLY A 1 185 ? -4.337 14.179 -0.260 1.00 93.25 185 GLY A O 1
ATOM 1408 N N . VAL A 1 186 ? -2.234 14.609 -0.894 1.00 93.81 186 VAL A N 1
ATOM 1409 C CA . VAL A 1 186 ? -1.660 14.448 0.457 1.00 93.81 186 VAL A CA 1
ATOM 1410 C C . VAL A 1 186 ? -2.218 15.491 1.433 1.00 93.81 186 VAL A C 1
ATOM 1412 O O . VAL A 1 186 ? -2.621 15.141 2.541 1.00 93.81 186 VAL A O 1
ATOM 1415 N N . GLU A 1 187 ? -2.302 16.761 1.031 1.00 94.00 187 GLU A N 1
ATOM 1416 C CA . GLU A 1 187 ? -2.878 17.834 1.861 1.00 94.00 187 GLU A CA 1
ATOM 1417 C C . GLU A 1 187 ? -4.365 17.591 2.186 1.00 94.00 187 GLU A C 1
ATOM 1419 O O . GLU A 1 187 ? -4.822 17.849 3.306 1.00 94.00 187 GLU A O 1
ATOM 1424 N N . GLN A 1 188 ? -5.123 17.040 1.233 1.00 93.25 188 GLN A N 1
ATOM 1425 C CA . GLN A 1 188 ? -6.516 16.644 1.446 1.00 93.25 188 GLN A CA 1
ATOM 1426 C C . GLN A 1 188 ? -6.631 15.514 2.478 1.00 93.25 188 GLN A C 1
ATOM 1428 O O . GLN A 1 188 ? -7.462 15.608 3.382 1.00 93.25 188 GLN A O 1
ATOM 1433 N N . LEU A 1 189 ? -5.778 14.486 2.407 1.00 93.88 189 LEU A N 1
ATOM 1434 C CA . LEU A 1 189 ? -5.755 13.402 3.400 1.00 93.88 189 LEU A CA 1
ATOM 1435 C C . LEU A 1 189 ? -5.400 13.910 4.796 1.00 93.88 189 LEU A C 1
ATOM 1437 O O . LEU A 1 189 ? -6.051 13.516 5.761 1.00 93.88 189 LEU A O 1
ATOM 1441 N N . ARG A 1 190 ? -4.434 14.831 4.912 1.00 95.56 190 ARG A N 1
ATOM 1442 C CA . ARG A 1 190 ? -4.132 15.494 6.190 1.00 95.56 190 ARG A CA 1
ATOM 1443 C C . ARG A 1 190 ? -5.356 16.207 6.743 1.00 95.56 190 ARG A C 1
ATOM 1445 O O . ARG A 1 190 ? -5.725 16.005 7.892 1.00 95.56 190 ARG A O 1
ATOM 1452 N N . THR A 1 191 ? -6.051 16.972 5.906 1.00 94.69 191 THR A N 1
ATOM 1453 C CA . THR A 1 191 ? -7.293 17.640 6.315 1.00 94.69 191 THR A CA 1
ATOM 1454 C C . THR A 1 191 ? -8.334 16.633 6.824 1.00 94.69 191 THR A C 1
ATOM 1456 O O . THR A 1 191 ? -9.007 16.892 7.820 1.00 94.69 191 THR A O 1
ATOM 1459 N N . GLN A 1 192 ? -8.454 15.463 6.191 1.00 93.94 192 GLN A N 1
ATOM 1460 C CA . GLN A 1 192 ? -9.367 14.407 6.637 1.00 93.94 192 GLN A CA 1
ATOM 1461 C C . GLN A 1 192 ? -8.927 13.735 7.944 1.00 93.94 192 GLN A C 1
ATOM 1463 O O . GLN A 1 192 ? -9.785 13.443 8.775 1.00 93.94 192 GLN A O 1
ATOM 1468 N N . LEU A 1 193 ? -7.625 13.529 8.162 1.00 94.94 193 LEU A N 1
ATOM 1469 C CA . LEU A 1 193 ? -7.089 13.037 9.436 1.00 94.94 193 LEU A CA 1
ATOM 1470 C C . LEU A 1 193 ? -7.438 13.985 10.587 1.00 94.94 193 LEU A C 1
ATOM 1472 O O . LEU A 1 193 ? -7.947 13.548 11.615 1.00 94.94 193 LEU A O 1
ATOM 1476 N N . TRP A 1 194 ? -7.258 15.290 10.377 1.00 95.69 194 TRP A N 1
ATOM 1477 C CA . TRP A 1 194 ? -7.588 16.315 11.369 1.00 95.69 194 TRP A CA 1
ATOM 1478 C C . TRP A 1 194 ? -9.095 16.369 11.645 1.00 95.69 194 TRP A C 1
ATOM 1480 O O . TRP A 1 194 ? -9.516 16.545 12.785 1.00 95.69 194 TRP A O 1
ATOM 1490 N N . GLN A 1 195 ? -9.927 16.177 10.615 1.00 94.69 195 GLN A N 1
ATOM 1491 C CA . GLN A 1 195 ? -11.377 16.043 10.785 1.00 94.69 195 GLN A CA 1
ATOM 1492 C C . GLN A 1 195 ? -11.742 14.803 11.609 1.00 94.69 195 GLN A C 1
ATOM 1494 O O . GLN A 1 195 ? -12.583 14.903 12.501 1.00 94.69 195 GLN A O 1
ATOM 1499 N N . ALA A 1 196 ? -11.111 13.655 11.336 1.00 94.19 196 ALA A N 1
ATOM 1500 C CA . ALA A 1 196 ? -11.327 12.427 12.096 1.00 94.19 196 ALA A CA 1
ATOM 1501 C C . ALA A 1 196 ? -10.933 12.605 13.568 1.00 94.19 196 ALA A C 1
ATOM 1503 O O . ALA A 1 196 ? -11.673 12.185 14.456 1.00 94.19 196 ALA A O 1
ATOM 1504 N N . GLU A 1 197 ? -9.815 13.282 13.833 1.00 96.31 197 GLU A N 1
ATOM 1505 C CA . GLU A 1 197 ? -9.373 13.618 15.185 1.00 96.31 197 GLU A CA 1
ATOM 1506 C C . GLU A 1 197 ? -10.352 14.548 15.902 1.00 96.31 197 GLU A C 1
ATOM 1508 O O . GLU A 1 197 ? -10.828 14.224 16.993 1.00 96.31 197 GLU A O 1
ATOM 1513 N N . ALA A 1 198 ? -10.693 15.681 15.288 1.00 95.94 198 ALA A N 1
ATOM 1514 C CA . ALA A 1 198 ? -11.565 16.680 15.894 1.00 95.94 198 ALA A CA 1
ATOM 1515 C C . ALA A 1 198 ? -12.967 16.124 16.195 1.00 95.94 198 ALA A C 1
ATOM 1517 O O . ALA A 1 198 ? -13.555 16.452 17.224 1.00 95.94 198 ALA A O 1
ATOM 1518 N N . ALA A 1 199 ? -13.488 15.262 15.317 1.00 95.75 199 ALA A N 1
ATOM 1519 C CA . ALA A 1 199 ? -14.789 14.621 15.485 1.00 95.75 199 ALA A CA 1
ATOM 1520 C C . ALA A 1 199 ? -14.744 13.325 16.314 1.00 95.75 199 ALA A C 1
ATOM 1522 O O . ALA A 1 199 ? -15.800 12.760 16.592 1.00 95.75 199 ALA A O 1
ATOM 1523 N N . GLN A 1 200 ? -13.552 12.834 16.681 1.00 94.12 200 GLN A N 1
ATOM 1524 C CA . GLN A 1 200 ? -13.348 11.490 17.243 1.00 94.12 200 GLN A CA 1
ATOM 1525 C C . GLN A 1 200 ? -13.992 10.386 16.372 1.00 94.12 200 GLN A C 1
ATOM 1527 O O . GLN A 1 200 ? -14.526 9.391 16.867 1.00 94.12 200 GLN A O 1
ATOM 1532 N N . ASP A 1 201 ? -13.955 10.561 15.047 1.00 93.94 201 ASP A N 1
ATOM 1533 C CA . ASP A 1 201 ? -14.555 9.640 14.082 1.00 93.94 201 ASP A CA 1
ATOM 1534 C C . ASP A 1 201 ? -13.616 8.459 13.809 1.00 93.94 201 ASP A C 1
ATOM 1536 O O . ASP A 1 201 ? -12.811 8.444 12.872 1.00 93.94 201 ASP A O 1
ATOM 1540 N N . HIS A 1 202 ? -13.757 7.420 14.629 1.00 91.31 202 HIS A N 1
ATOM 1541 C CA . HIS A 1 202 ? -13.028 6.170 14.448 1.00 91.31 202 HIS A CA 1
ATOM 1542 C C . HIS A 1 202 ? -13.330 5.485 13.109 1.00 91.31 202 HIS A C 1
ATOM 1544 O O . HIS A 1 202 ? -12.468 4.783 12.594 1.00 91.31 202 HIS A O 1
ATOM 1550 N N . GLY A 1 203 ? -14.527 5.657 12.541 1.00 89.56 203 GLY A N 1
ATOM 1551 C CA . GLY A 1 203 ? -14.896 5.017 11.281 1.00 89.56 203 GLY A CA 1
ATOM 1552 C C . GLY A 1 203 ? -14.197 5.657 10.085 1.00 89.56 203 GLY A C 1
ATOM 1553 O O . GLY A 1 203 ? -13.763 4.945 9.179 1.00 89.56 203 GLY A O 1
ATOM 1554 N N . LEU A 1 204 ? -14.077 6.987 10.074 1.00 90.62 204 LEU A N 1
ATOM 1555 C CA . LEU A 1 204 ? -13.254 7.706 9.102 1.00 90.62 204 LEU A CA 1
ATOM 1556 C C . LEU A 1 204 ? -11.777 7.349 9.266 1.00 90.62 204 LEU A C 1
ATOM 1558 O O . LEU A 1 204 ? -11.116 7.083 8.263 1.00 90.62 204 LEU A O 1
ATOM 1562 N N . LEU A 1 205 ? -11.287 7.258 10.506 1.00 92.00 205 LEU A N 1
ATOM 1563 C CA . LEU A 1 205 ? -9.910 6.847 10.760 1.00 92.00 205 LEU A CA 1
ATOM 1564 C C . LEU A 1 205 ? -9.621 5.423 10.264 1.00 92.00 205 LEU A C 1
ATOM 1566 O O . LEU A 1 205 ? -8.602 5.223 9.616 1.00 92.00 205 LEU A O 1
ATOM 1570 N N . ASP A 1 206 ? -10.530 4.461 10.466 1.00 89.50 206 ASP A N 1
ATOM 1571 C CA . ASP A 1 206 ? -10.386 3.086 9.951 1.00 89.50 206 ASP A CA 1
ATOM 1572 C C . ASP A 1 206 ? -10.194 3.076 8.416 1.00 89.50 206 ASP A C 1
ATOM 1574 O O . ASP A 1 206 ? -9.428 2.275 7.875 1.00 89.50 206 ASP A O 1
ATOM 1578 N N . ARG A 1 207 ? -10.883 3.977 7.696 1.00 87.81 207 ARG A N 1
ATOM 1579 C CA . ARG A 1 207 ? -10.781 4.105 6.230 1.00 87.81 207 ARG A CA 1
ATOM 1580 C C . ARG A 1 207 ? -9.490 4.804 5.804 1.00 87.81 207 ARG A C 1
ATOM 1582 O O . ARG A 1 207 ? -8.816 4.319 4.895 1.00 87.81 207 ARG A O 1
ATOM 1589 N N . LEU A 1 208 ? -9.132 5.899 6.476 1.00 91.62 208 LEU A N 1
ATOM 1590 C CA . LEU A 1 208 ? -7.886 6.632 6.236 1.00 91.62 208 LEU A CA 1
ATOM 1591 C C . LEU A 1 208 ? -6.662 5.759 6.505 1.00 91.62 208 LEU A C 1
ATOM 1593 O O . LEU A 1 208 ? -5.754 5.735 5.682 1.00 91.62 208 LEU A O 1
ATOM 1597 N N . LEU A 1 209 ? -6.671 4.992 7.596 1.00 91.25 209 LEU A N 1
ATOM 1598 C CA . LEU A 1 209 ? -5.602 4.068 7.956 1.00 91.25 209 LEU A CA 1
ATOM 1599 C C . LEU A 1 209 ? -5.332 3.090 6.815 1.00 91.25 209 LEU A C 1
ATOM 1601 O O . LEU A 1 209 ? -4.213 3.024 6.316 1.00 91.25 209 LEU A O 1
ATOM 1605 N N . ARG A 1 210 ? -6.356 2.374 6.331 1.00 87.25 210 ARG A N 1
ATOM 1606 C CA . ARG A 1 210 ? -6.171 1.404 5.236 1.00 87.25 210 ARG A CA 1
ATOM 1607 C C . ARG A 1 210 ? -5.601 2.062 3.984 1.00 87.25 210 ARG A C 1
ATOM 1609 O O . ARG A 1 210 ? -4.719 1.497 3.347 1.00 87.25 210 ARG A O 1
ATOM 1616 N N . PHE A 1 211 ? -6.094 3.247 3.635 1.00 89.62 211 PHE A N 1
ATOM 1617 C CA . PHE A 1 211 ? -5.661 3.956 2.437 1.00 89.62 211 PHE A CA 1
ATOM 1618 C C . PHE A 1 211 ? -4.217 4.475 2.542 1.00 89.62 211 PHE A C 1
ATOM 1620 O O . PHE A 1 211 ? -3.402 4.248 1.650 1.00 89.62 211 PHE A O 1
ATOM 1627 N N . ILE A 1 212 ? -3.876 5.134 3.649 1.00 92.00 212 ILE A N 1
ATOM 1628 C CA . ILE A 1 212 ? -2.551 5.722 3.873 1.00 92.00 212 ILE A CA 1
ATOM 1629 C C . ILE A 1 212 ? -1.495 4.629 4.044 1.00 92.00 212 ILE A C 1
ATOM 1631 O O . ILE A 1 212 ? -0.399 4.756 3.499 1.00 92.00 212 ILE A O 1
ATOM 1635 N N . VAL A 1 213 ? -1.819 3.525 4.725 1.00 89.75 213 VAL A N 1
ATOM 1636 C CA . VAL A 1 213 ? -0.874 2.413 4.875 1.00 89.75 213 VAL A CA 1
ATOM 1637 C C . VAL A 1 213 ? -0.591 1.738 3.529 1.00 89.75 213 VAL A C 1
ATOM 1639 O O . VAL A 1 213 ? 0.570 1.434 3.270 1.00 89.75 213 VAL A O 1
ATOM 1642 N N . LYS A 1 214 ? -1.577 1.587 2.623 1.00 89.19 214 LYS A N 1
ATOM 1643 C CA . LYS A 1 214 ? -1.320 1.129 1.235 1.00 89.19 214 LYS A CA 1
ATOM 1644 C C . LYS A 1 214 ? -0.256 1.987 0.552 1.00 89.19 214 LYS A C 1
ATOM 1646 O O . LYS A 1 214 ? 0.711 1.456 0.009 1.00 89.19 214 LYS A O 1
ATOM 1651 N N . ILE A 1 215 ? -0.399 3.310 0.628 1.00 89.50 215 ILE A N 1
ATOM 1652 C CA . ILE A 1 215 ? 0.575 4.253 0.064 1.00 89.50 215 ILE A CA 1
ATOM 1653 C C . ILE A 1 215 ? 1.945 4.074 0.724 1.00 89.50 215 ILE A C 1
ATOM 1655 O O . ILE A 1 215 ? 2.949 3.964 0.026 1.00 89.50 215 ILE A O 1
ATOM 1659 N N . ALA A 1 216 ? 1.993 4.023 2.055 1.00 87.00 216 ALA A N 1
ATOM 1660 C CA . ALA A 1 216 ? 3.237 3.912 2.806 1.00 87.00 216 ALA A CA 1
ATOM 1661 C C . ALA A 1 216 ? 3.991 2.611 2.514 1.00 87.00 216 ALA A C 1
ATOM 1663 O O . ALA A 1 216 ? 5.202 2.647 2.315 1.00 87.00 216 ALA A O 1
ATOM 1664 N N . VAL A 1 217 ? 3.283 1.482 2.438 1.00 85.31 217 VAL A N 1
ATOM 1665 C CA . VAL A 1 217 ? 3.853 0.178 2.086 1.00 85.31 217 VAL A CA 1
ATOM 1666 C C . VAL A 1 217 ? 4.414 0.210 0.671 1.00 85.31 217 VAL A C 1
ATOM 1668 O O . VAL A 1 217 ? 5.564 -0.163 0.474 1.00 85.31 217 VAL A O 1
ATOM 1671 N N . LEU A 1 218 ? 3.663 0.715 -0.308 1.00 87.50 218 LEU A N 1
ATOM 1672 C CA . LEU A 1 218 ? 4.123 0.775 -1.699 1.00 87.50 218 LEU A CA 1
ATOM 1673 C C . LEU A 1 218 ? 5.321 1.712 -1.879 1.00 87.50 218 LEU A C 1
ATOM 1675 O O . LEU A 1 218 ? 6.288 1.368 -2.556 1.00 87.50 218 LEU A O 1
ATOM 1679 N N . VAL A 1 219 ? 5.300 2.874 -1.227 1.00 84.50 219 VAL A N 1
ATOM 1680 C CA . VAL A 1 219 ? 6.448 3.787 -1.189 1.00 84.50 219 VAL A CA 1
ATOM 1681 C C . VAL A 1 219 ? 7.636 3.130 -0.478 1.00 84.50 219 VAL A C 1
ATOM 1683 O O . VAL A 1 219 ? 8.766 3.239 -0.950 1.00 84.50 219 VAL A O 1
ATOM 1686 N N . GLY A 1 220 ? 7.389 2.407 0.615 1.00 79.50 220 GLY A N 1
ATOM 1687 C CA . GLY A 1 220 ? 8.387 1.635 1.348 1.00 79.50 220 GLY A CA 1
ATOM 1688 C C . GLY A 1 220 ? 9.035 0.553 0.487 1.00 79.50 220 GLY A C 1
ATOM 1689 O O . GLY A 1 220 ? 10.255 0.478 0.444 1.00 79.50 220 GLY A O 1
ATOM 1690 N N . VAL A 1 221 ? 8.256 -0.211 -0.280 1.00 78.75 221 VAL A N 1
ATOM 1691 C CA . VAL A 1 221 ? 8.776 -1.208 -1.230 1.00 78.75 221 VAL A CA 1
ATOM 1692 C C . VAL A 1 221 ? 9.590 -0.536 -2.340 1.00 78.75 221 VAL A C 1
ATOM 1694 O O . VAL A 1 221 ? 10.690 -0.983 -2.663 1.00 78.75 221 VAL A O 1
ATOM 1697 N N . ALA A 1 222 ? 9.098 0.577 -2.891 1.00 77.88 222 ALA A N 1
ATOM 1698 C CA . ALA A 1 222 ? 9.773 1.300 -3.967 1.00 77.88 222 ALA A CA 1
ATOM 1699 C C . ALA A 1 222 ? 11.117 1.927 -3.537 1.00 77.88 222 ALA A C 1
ATOM 1701 O O . ALA A 1 222 ? 12.021 2.088 -4.360 1.00 77.88 222 ALA A O 1
ATOM 1702 N N . VAL A 1 223 ? 11.253 2.312 -2.263 1.00 72.19 223 VAL A N 1
ATOM 1703 C CA . VAL A 1 223 ? 12.420 3.040 -1.731 1.00 72.19 223 VAL A CA 1
ATOM 1704 C C . VAL A 1 223 ? 13.356 2.137 -0.934 1.00 72.19 223 VAL A C 1
ATOM 1706 O O . VAL A 1 223 ? 14.573 2.215 -1.089 1.00 72.19 223 VAL A O 1
ATOM 1709 N N . GLY A 1 224 ? 12.783 1.320 -0.058 1.00 61.69 224 GLY A N 1
ATOM 1710 C CA . GLY A 1 224 ? 13.436 0.657 1.064 1.00 61.69 224 GLY A CA 1
ATOM 1711 C C . GLY A 1 224 ? 13.752 -0.813 0.855 1.00 61.69 224 GLY A C 1
ATOM 1712 O O . GLY A 1 224 ? 14.165 -1.462 1.806 1.00 61.69 224 GLY A O 1
ATOM 1713 N N . ALA A 1 225 ? 13.606 -1.367 -0.347 1.00 49.56 225 ALA A N 1
ATOM 1714 C CA . ALA A 1 225 ? 13.957 -2.762 -0.561 1.00 49.56 225 ALA A CA 1
ATOM 1715 C C . ALA A 1 225 ? 15.492 -2.978 -0.528 1.00 49.56 225 ALA A C 1
ATOM 1717 O O . ALA A 1 225 ? 16.157 -3.085 -1.561 1.00 49.56 225 ALA A O 1
ATOM 1718 N N . ALA A 1 226 ? 16.043 -3.041 0.687 1.00 40.53 226 ALA A N 1
ATOM 1719 C CA . ALA A 1 226 ? 17.279 -3.719 1.054 1.00 40.53 226 ALA A CA 1
ATOM 1720 C C . ALA A 1 226 ? 17.272 -5.206 0.630 1.00 40.53 226 ALA A C 1
ATOM 1722 O O . ALA A 1 226 ? 18.281 -5.632 0.068 1.00 40.53 226 ALA A O 1
ATOM 1723 N N . PRO A 1 227 ? 16.155 -5.970 0.721 1.00 45.62 227 PRO A N 1
ATOM 1724 C CA . PRO A 1 227 ? 16.071 -7.294 0.091 1.00 45.62 227 PRO A CA 1
ATOM 1725 C C . PRO A 1 227 ? 16.249 -7.253 -1.440 1.00 45.62 227 PRO A C 1
ATOM 1727 O O . PRO A 1 227 ? 16.864 -8.144 -2.012 1.00 45.62 227 PRO A O 1
ATOM 1730 N N . VAL A 1 228 ? 15.828 -6.176 -2.118 1.00 39.38 228 VAL A N 1
ATOM 1731 C CA . VAL A 1 228 ? 16.067 -5.994 -3.568 1.00 39.38 228 VAL A CA 1
ATOM 1732 C C . VAL A 1 228 ? 17.466 -5.450 -3.860 1.00 39.38 228 VAL A C 1
ATOM 1734 O O . VAL A 1 228 ? 17.975 -5.614 -4.960 1.00 39.38 228 VAL A O 1
ATOM 1737 N N . ALA A 1 229 ? 18.136 -4.817 -2.896 1.00 36.62 229 ALA A N 1
ATOM 1738 C CA . ALA A 1 229 ? 19.536 -4.430 -3.057 1.00 36.62 229 ALA A CA 1
ATOM 1739 C C . ALA A 1 229 ? 20.472 -5.654 -3.099 1.00 36.62 229 ALA A C 1
ATOM 1741 O O . ALA A 1 229 ? 21.469 -5.604 -3.814 1.00 36.62 229 ALA A O 1
ATOM 1742 N N . ALA A 1 230 ? 20.124 -6.746 -2.405 1.00 41.47 230 ALA A N 1
ATOM 1743 C CA . ALA A 1 230 ? 20.829 -8.030 -2.480 1.00 41.47 230 ALA A CA 1
ATOM 1744 C C . ALA A 1 230 ? 20.599 -8.756 -3.823 1.00 41.47 230 ALA A C 1
ATOM 1746 O O . ALA A 1 230 ? 21.548 -9.285 -4.395 1.00 41.47 230 ALA A O 1
ATOM 1747 N N . LEU A 1 231 ? 19.377 -8.673 -4.367 1.00 40.66 231 LEU A N 1
ATOM 1748 C CA . LEU A 1 231 ? 19.023 -9.116 -5.727 1.00 40.66 231 LEU A CA 1
ATOM 1749 C C . LEU A 1 231 ? 19.719 -8.286 -6.832 1.00 40.66 231 LEU A C 1
ATOM 1751 O O . LEU A 1 231 ? 19.909 -8.758 -7.947 1.00 40.66 231 LEU A O 1
ATOM 1755 N N . ALA A 1 232 ? 20.113 -7.041 -6.535 1.00 42.81 232 ALA A N 1
ATOM 1756 C CA . ALA A 1 232 ? 20.558 -6.047 -7.516 1.00 42.81 232 ALA A CA 1
ATOM 1757 C C . ALA A 1 232 ? 22.079 -5.973 -7.735 1.00 42.81 232 ALA A C 1
ATOM 1759 O O . ALA A 1 232 ? 22.577 -4.935 -8.190 1.00 42.81 232 ALA A O 1
ATOM 1760 N N . VAL A 1 233 ? 22.835 -7.048 -7.488 1.00 41.12 233 VAL A N 1
ATOM 1761 C CA . VAL A 1 233 ? 24.197 -7.173 -8.041 1.00 41.12 233 VAL A CA 1
ATOM 1762 C C . VAL A 1 233 ? 24.076 -7.425 -9.557 1.00 41.12 233 VAL A C 1
ATOM 1764 O O . VAL A 1 233 ? 24.351 -8.512 -10.043 1.00 41.12 233 VAL A O 1
ATOM 1767 N N . GLY A 1 234 ? 23.585 -6.425 -10.304 1.00 45.84 234 GLY A N 1
ATOM 1768 C CA . GLY A 1 234 ? 23.373 -6.503 -11.753 1.00 45.84 234 GLY A CA 1
ATOM 1769 C C . GLY A 1 234 ? 22.372 -5.505 -12.351 1.00 45.84 234 GLY A C 1
ATOM 1770 O O . GLY A 1 234 ? 22.619 -5.011 -13.444 1.00 45.84 234 GLY A O 1
ATOM 1771 N N . GLU A 1 235 ? 21.288 -5.130 -11.656 1.00 65.69 235 GLU A N 1
ATOM 1772 C CA . GLU A 1 235 ? 20.090 -4.597 -12.351 1.00 65.69 235 GLU A CA 1
ATOM 1773 C C . GLU A 1 235 ? 19.561 -3.232 -11.840 1.00 65.69 235 GLU A C 1
ATOM 1775 O O . GLU A 1 235 ? 18.389 -3.086 -11.471 1.00 65.69 235 GLU A O 1
ATOM 1780 N N . PRO A 1 236 ? 20.382 -2.166 -11.821 1.00 70.19 236 PRO A N 1
ATOM 1781 C CA . PRO A 1 236 ? 19.971 -0.860 -11.293 1.00 70.19 236 PRO A CA 1
ATOM 1782 C C . PRO A 1 236 ? 18.842 -0.194 -12.100 1.00 70.19 236 PRO A C 1
ATOM 1784 O O . PRO A 1 236 ? 18.132 0.664 -11.580 1.00 70.19 236 PRO A O 1
ATOM 1787 N N . VAL A 1 237 ? 18.667 -0.575 -13.367 1.00 79.50 237 VAL A N 1
ATOM 1788 C CA . VAL A 1 237 ? 17.724 0.061 -14.295 1.00 79.50 237 VAL A CA 1
ATOM 1789 C C . VAL A 1 237 ? 16.284 -0.398 -14.056 1.00 79.50 237 VAL A C 1
ATOM 1791 O O . VAL A 1 237 ? 15.401 0.446 -13.904 1.00 79.50 237 VAL A O 1
ATOM 1794 N N . ILE A 1 238 ? 16.043 -1.712 -13.962 1.00 78.62 238 ILE A N 1
ATOM 1795 C CA . ILE A 1 238 ? 14.702 -2.278 -13.723 1.00 78.62 238 ILE A CA 1
ATOM 1796 C C . ILE A 1 238 ? 14.160 -1.780 -12.384 1.00 78.62 238 ILE A C 1
ATOM 1798 O O . ILE A 1 238 ? 13.017 -1.333 -12.307 1.00 78.62 238 ILE A O 1
ATOM 1802 N N . LYS A 1 239 ? 15.006 -1.743 -11.350 1.00 79.00 239 LYS A N 1
ATOM 1803 C CA . LYS A 1 239 ? 14.646 -1.198 -10.037 1.00 79.00 239 LYS A CA 1
ATOM 1804 C C . LYS A 1 239 ? 14.144 0.245 -10.119 1.00 79.00 239 LYS A C 1
ATOM 1806 O O . LYS A 1 239 ? 13.120 0.573 -9.523 1.00 79.00 239 LYS A O 1
ATOM 1811 N N . GLU A 1 240 ? 14.840 1.109 -10.855 1.00 84.88 240 GLU A N 1
ATOM 1812 C CA . GLU A 1 240 ? 14.433 2.509 -11.005 1.00 84.88 240 GLU A CA 1
ATOM 1813 C C . GLU A 1 240 ? 13.148 2.655 -11.834 1.00 84.88 240 GLU A C 1
ATOM 1815 O O . GLU A 1 240 ? 12.317 3.504 -11.508 1.00 84.88 240 GLU A O 1
ATOM 1820 N N . VAL A 1 241 ? 12.935 1.804 -12.845 1.00 86.75 241 VAL A N 1
ATOM 1821 C CA . VAL A 1 241 ? 11.685 1.768 -13.624 1.00 86.75 241 VAL A CA 1
ATOM 1822 C C . VAL A 1 241 ? 10.508 1.340 -12.748 1.00 86.75 241 VAL A C 1
ATOM 1824 O O . VAL A 1 241 ? 9.496 2.041 -12.709 1.00 86.75 241 VAL A O 1
ATOM 1827 N N . VAL A 1 242 ? 10.650 0.248 -11.990 1.00 85.94 242 VAL A N 1
ATOM 1828 C CA . VAL A 1 242 ? 9.611 -0.240 -11.069 1.00 85.94 242 VAL A CA 1
ATOM 1829 C C . VAL A 1 242 ? 9.301 0.806 -10.005 1.00 85.94 242 VAL A C 1
ATOM 1831 O O . VAL A 1 242 ? 8.140 1.150 -9.795 1.00 85.94 242 VAL A O 1
ATOM 1834 N N . LYS A 1 243 ? 10.328 1.396 -9.386 1.00 87.62 243 LYS A N 1
ATOM 1835 C CA . LYS A 1 243 ? 10.170 2.492 -8.423 1.00 87.62 243 LYS A CA 1
ATOM 1836 C C . LYS A 1 243 ? 9.411 3.674 -9.024 1.00 87.62 243 LYS A C 1
ATOM 1838 O O . LYS A 1 243 ? 8.492 4.193 -8.392 1.00 87.62 243 LYS A O 1
ATOM 1843 N N . ALA A 1 244 ? 9.774 4.109 -10.230 1.00 88.94 244 ALA A N 1
ATOM 1844 C CA . ALA A 1 244 ? 9.096 5.213 -10.900 1.00 88.94 244 ALA A CA 1
ATOM 1845 C C . ALA A 1 244 ? 7.630 4.876 -11.216 1.00 88.94 244 ALA A C 1
ATOM 1847 O O . ALA A 1 244 ? 6.766 5.732 -11.024 1.00 88.94 244 ALA A O 1
ATOM 1848 N N . GLY A 1 245 ? 7.347 3.641 -11.639 1.00 90.19 245 GLY A N 1
ATOM 1849 C CA . GLY A 1 245 ? 5.992 3.154 -11.897 1.00 90.19 245 GLY A CA 1
ATOM 1850 C C . GLY A 1 245 ? 5.130 3.089 -10.639 1.00 90.19 245 GLY A C 1
ATOM 1851 O O . GLY A 1 245 ? 4.038 3.653 -10.629 1.00 90.19 245 GLY A O 1
ATOM 1852 N N . ILE A 1 246 ? 5.645 2.515 -9.546 1.00 91.06 246 ILE A N 1
ATOM 1853 C CA . ILE A 1 246 ? 4.945 2.474 -8.252 1.00 91.06 246 ILE A CA 1
ATOM 1854 C C . ILE A 1 246 ? 4.625 3.891 -7.773 1.00 91.06 246 ILE A C 1
ATOM 1856 O O . ILE A 1 246 ? 3.484 4.190 -7.425 1.00 91.06 246 ILE A O 1
ATOM 1860 N N . VAL A 1 247 ? 5.608 4.798 -7.793 1.00 90.62 247 VAL A N 1
ATOM 1861 C CA . VAL A 1 247 ? 5.395 6.188 -7.363 1.00 90.62 247 VAL A CA 1
ATOM 1862 C C . VAL A 1 247 ? 4.378 6.903 -8.259 1.00 90.62 247 VAL A C 1
ATOM 1864 O O . VAL A 1 247 ? 3.588 7.707 -7.762 1.00 90.62 247 VAL A O 1
ATOM 1867 N N . ALA A 1 248 ? 4.357 6.603 -9.559 1.00 91.38 248 ALA A N 1
ATOM 1868 C CA . ALA A 1 248 ? 3.379 7.168 -10.478 1.00 91.38 248 ALA A CA 1
A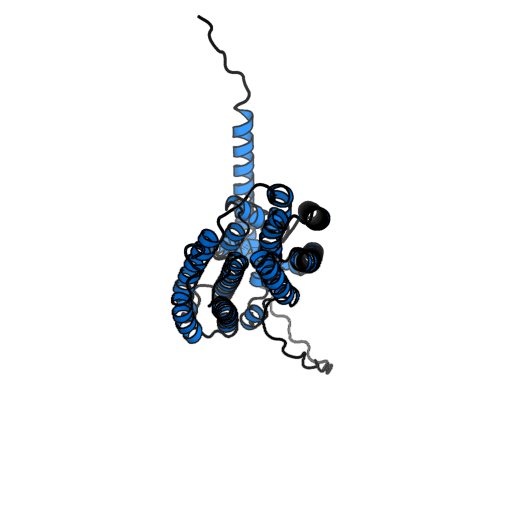TOM 1869 C C . ALA A 1 248 ? 1.951 6.656 -10.219 1.00 91.38 248 ALA A C 1
ATOM 1871 O O . ALA A 1 248 ? 1.016 7.458 -10.190 1.00 91.38 248 ALA A O 1
ATOM 1872 N N . LEU A 1 249 ? 1.782 5.359 -9.947 1.00 93.00 249 LEU A N 1
ATOM 1873 C CA . LEU A 1 249 ? 0.494 4.775 -9.558 1.00 93.00 249 LEU A CA 1
ATOM 1874 C C . LEU A 1 249 ? 0.005 5.329 -8.211 1.00 93.00 249 LEU A C 1
ATOM 1876 O O . LEU A 1 249 ? -1.156 5.724 -8.084 1.00 93.00 249 LEU A O 1
ATOM 1880 N N . VAL A 1 250 ? 0.896 5.455 -7.223 1.00 92.19 250 VAL A N 1
ATOM 1881 C CA . VAL A 1 250 ? 0.593 6.095 -5.931 1.00 92.19 250 VAL A CA 1
ATOM 1882 C C . VAL A 1 250 ? 0.126 7.537 -6.135 1.00 92.19 250 VAL A C 1
ATOM 1884 O O . VAL A 1 250 ? -0.902 7.940 -5.592 1.00 92.19 250 VAL A O 1
ATOM 1887 N N . ALA A 1 251 ? 0.837 8.314 -6.954 1.00 91.25 251 ALA A N 1
ATOM 1888 C CA . ALA A 1 251 ? 0.462 9.687 -7.272 1.00 91.25 251 ALA A CA 1
ATOM 1889 C C . ALA A 1 251 ? -0.914 9.772 -7.945 1.00 91.25 251 ALA A C 1
ATOM 1891 O O . ALA A 1 251 ? -1.720 10.625 -7.577 1.00 91.25 251 ALA A O 1
ATOM 1892 N N . MET A 1 252 ? -1.214 8.874 -8.884 1.00 91.62 252 MET A N 1
ATOM 1893 C CA . MET A 1 252 ? -2.527 8.809 -9.526 1.00 91.62 252 MET A CA 1
ATOM 1894 C C . MET A 1 252 ? -3.636 8.446 -8.531 1.00 91.62 252 MET A C 1
ATOM 1896 O O . MET A 1 252 ? -4.724 9.020 -8.565 1.00 91.62 252 MET A O 1
ATOM 1900 N N . THR A 1 253 ? -3.352 7.541 -7.597 1.00 91.38 253 THR A N 1
ATOM 1901 C CA . THR A 1 253 ? -4.298 7.146 -6.545 1.00 91.38 253 THR A CA 1
ATOM 1902 C C . THR A 1 253 ? -4.599 8.303 -5.603 1.00 91.38 253 THR A C 1
ATOM 1904 O O . THR A 1 253 ? -5.764 8.550 -5.288 1.00 91.38 253 THR A O 1
ATOM 1907 N N . LEU A 1 254 ? -3.571 9.052 -5.199 1.00 90.44 254 LEU A N 1
ATOM 1908 C CA . LEU A 1 254 ? -3.709 10.261 -4.387 1.00 90.44 254 LEU A CA 1
ATOM 1909 C C . LEU A 1 254 ? -4.587 11.318 -5.067 1.00 90.44 254 LEU A C 1
ATOM 1911 O O . LEU A 1 254 ? -5.358 11.988 -4.389 1.00 90.44 254 LEU A O 1
ATOM 1915 N N . GLN A 1 255 ? -4.516 11.434 -6.396 1.00 86.81 255 GLN A N 1
ATOM 1916 C CA . GLN A 1 255 ? -5.350 12.365 -7.163 1.00 86.81 255 GLN A CA 1
ATOM 1917 C C . GLN A 1 255 ? -6.823 11.946 -7.222 1.00 86.81 255 GLN A C 1
ATOM 1919 O O . GLN A 1 255 ? -7.697 12.806 -7.197 1.00 86.81 255 GLN A O 1
ATOM 1924 N N . ARG A 1 256 ? -7.110 10.643 -7.350 1.00 82.12 256 ARG A N 1
ATOM 1925 C CA . ARG A 1 256 ? -8.481 10.139 -7.559 1.00 82.12 256 ARG A CA 1
ATOM 1926 C C . ARG A 1 256 ? -9.231 9.848 -6.265 1.00 82.12 256 ARG A C 1
ATOM 1928 O O . ARG A 1 256 ? -10.449 9.976 -6.219 1.00 82.12 256 ARG A O 1
ATOM 1935 N N . THR A 1 257 ? -8.516 9.407 -5.236 1.00 71.56 257 THR A N 1
ATOM 1936 C CA . THR A 1 257 ? -9.135 8.660 -4.132 1.00 71.56 257 THR A CA 1
ATOM 1937 C C . THR A 1 257 ? -9.201 9.456 -2.843 1.00 71.56 257 THR A C 1
ATOM 1939 O O . THR A 1 257 ? -9.992 9.089 -1.982 1.00 71.56 257 THR A O 1
ATOM 1942 N N . ALA A 1 258 ? -8.459 10.566 -2.717 1.00 63.72 258 ALA A N 1
ATOM 1943 C CA . ALA A 1 258 ? -8.543 11.434 -1.543 1.00 63.72 258 ALA A CA 1
ATOM 1944 C C . ALA A 1 258 ? -9.999 11.849 -1.262 1.00 63.72 258 ALA A C 1
ATOM 1946 O O . ALA A 1 258 ? -10.431 11.806 -0.117 1.00 63.72 258 ALA A O 1
ATOM 1947 N N . ASP A 1 259 ? -10.802 12.109 -2.296 1.00 61.25 259 ASP A N 1
ATOM 1948 C CA . ASP A 1 259 ? -12.222 12.442 -2.132 1.00 61.25 259 ASP A CA 1
ATOM 1949 C C . ASP A 1 259 ? -13.127 11.204 -1.910 1.00 61.25 259 ASP A C 1
ATOM 1951 O O . ASP A 1 259 ? -14.174 11.308 -1.271 1.00 61.25 259 ASP A O 1
ATOM 1955 N N . ALA A 1 260 ? -12.707 10.014 -2.360 1.00 65.00 260 ALA A N 1
ATOM 1956 C CA . ALA A 1 260 ? -13.496 8.775 -2.348 1.00 65.00 260 ALA A CA 1
ATOM 1957 C C . ALA A 1 260 ? -13.340 7.910 -1.078 1.00 65.00 260 ALA A C 1
ATOM 1959 O O . ALA A 1 260 ? -14.113 6.968 -0.881 1.00 65.00 260 ALA A O 1
ATOM 1960 N N . VAL A 1 261 ? -12.392 8.223 -0.178 1.00 70.31 261 VAL A N 1
ATOM 1961 C CA . VAL A 1 261 ? -12.188 7.495 1.102 1.00 70.31 261 VAL A CA 1
ATOM 1962 C C . VAL A 1 261 ? -13.464 7.460 1.965 1.00 70.31 261 VAL A C 1
ATOM 1964 O O . VAL A 1 261 ? -13.607 6.618 2.853 1.00 70.31 261 VAL A O 1
ATOM 1967 N N . ARG A 1 262 ? -14.436 8.342 1.710 1.00 65.50 262 ARG A N 1
ATOM 1968 C CA . ARG A 1 262 ? -15.691 8.421 2.470 1.00 65.50 262 ARG A CA 1
ATOM 1969 C C . ARG A 1 262 ? -16.716 7.334 2.123 1.00 65.50 262 ARG A C 1
ATOM 1971 O O . ARG A 1 262 ? -17.455 6.940 3.022 1.00 65.50 262 ARG A O 1
ATOM 1978 N N . ASP A 1 263 ? -16.701 6.787 0.906 1.00 62.50 263 ASP A N 1
ATOM 1979 C CA . ASP A 1 263 ? -17.839 6.007 0.387 1.00 62.50 263 ASP A CA 1
ATOM 1980 C C . ASP A 1 263 ? -17.634 4.484 0.397 1.00 62.50 263 ASP A C 1
ATOM 1982 O O . ASP A 1 263 ? -18.581 3.720 0.202 1.00 62.50 263 ASP A O 1
ATOM 1986 N N . ARG A 1 264 ? -16.413 3.998 0.656 1.00 62.94 264 ARG A N 1
ATOM 1987 C CA . ARG A 1 264 ? -16.082 2.568 0.531 1.00 62.94 264 ARG A CA 1
ATOM 1988 C C . ARG A 1 264 ? -15.922 1.896 1.895 1.00 62.94 264 ARG A C 1
ATOM 1990 O O . ARG A 1 264 ? -15.039 2.243 2.677 1.00 62.94 264 ARG A O 1
ATOM 1997 N N . ARG A 1 265 ? -16.750 0.881 2.171 1.00 65.62 265 ARG A N 1
ATOM 1998 C CA . ARG A 1 265 ? -16.648 0.044 3.382 1.00 65.62 265 ARG A CA 1
ATOM 1999 C C . ARG A 1 265 ? -16.593 -1.449 3.032 1.00 65.62 265 ARG A C 1
ATOM 2001 O O . ARG A 1 265 ? -17.579 -2.152 3.244 1.00 65.62 265 ARG A O 1
ATOM 2008 N N . PRO A 1 266 ? -15.469 -1.951 2.490 1.00 70.06 266 PRO A N 1
ATOM 2009 C CA . PRO A 1 266 ? -15.301 -3.387 2.317 1.00 70.06 266 PRO A CA 1
ATOM 2010 C C . PRO A 1 266 ? -15.248 -4.081 3.687 1.00 70.06 266 PRO A C 1
ATOM 2012 O O . PRO A 1 266 ? -14.654 -3.555 4.641 1.00 70.06 266 PRO A O 1
ATOM 2015 N N . ASP A 1 267 ? -15.881 -5.254 3.773 1.00 83.56 267 ASP A N 1
ATOM 2016 C CA . ASP A 1 267 ? -15.803 -6.141 4.936 1.00 83.56 267 ASP A CA 1
ATOM 2017 C C . ASP A 1 267 ? -14.332 -6.558 5.136 1.00 83.56 267 ASP A C 1
ATOM 2019 O O . ASP A 1 267 ? -13.754 -7.174 4.233 1.00 83.56 267 ASP A O 1
ATOM 2023 N N . PRO A 1 268 ? -13.700 -6.212 6.276 1.00 84.94 268 PRO A N 1
ATOM 2024 C CA . PRO A 1 268 ? -12.291 -6.511 6.500 1.00 84.94 268 PRO A CA 1
ATOM 2025 C C . PRO A 1 268 ? -11.978 -8.004 6.414 1.00 84.94 268 PRO A C 1
ATOM 2027 O O . PRO A 1 268 ? -10.944 -8.362 5.863 1.00 84.94 268 PRO A O 1
ATOM 2030 N N . TYR A 1 269 ? -12.870 -8.877 6.892 1.00 89.81 269 TYR A N 1
ATOM 2031 C CA . TYR A 1 269 ? -12.637 -10.324 6.898 1.00 89.81 269 TYR A CA 1
ATOM 2032 C C . TYR A 1 269 ? -12.588 -10.888 5.477 1.00 89.81 269 TYR A C 1
ATOM 2034 O O . TYR A 1 269 ? -11.730 -11.709 5.153 1.00 89.81 269 TYR A O 1
ATOM 2042 N N . VAL A 1 270 ? -13.478 -10.405 4.606 1.00 90.12 270 VAL A N 1
ATOM 2043 C CA . VAL A 1 270 ? -13.490 -10.783 3.188 1.00 90.12 270 VAL A CA 1
ATOM 2044 C C . VAL A 1 270 ? -12.217 -10.297 2.499 1.00 90.12 270 VAL A C 1
ATOM 2046 O O . VAL A 1 270 ? -11.573 -11.082 1.806 1.00 90.12 270 VAL A O 1
ATOM 2049 N N . ALA A 1 271 ? -11.821 -9.043 2.739 1.00 88.19 271 ALA A N 1
ATOM 2050 C CA . ALA A 1 271 ? -10.602 -8.478 2.167 1.00 88.19 271 ALA A CA 1
ATOM 2051 C C . ALA A 1 271 ? -9.352 -9.255 2.611 1.00 88.19 271 ALA A C 1
ATOM 2053 O O . ALA A 1 271 ? -8.577 -9.693 1.770 1.00 88.19 271 ALA A O 1
ATOM 2054 N N . ALA A 1 272 ? -9.183 -9.516 3.912 1.00 91.38 272 ALA A N 1
ATOM 2055 C CA . ALA A 1 272 ? -8.018 -10.244 4.416 1.00 91.38 272 ALA A CA 1
ATOM 2056 C C . ALA A 1 272 ? -7.911 -11.662 3.850 1.00 91.38 272 ALA A C 1
ATOM 2058 O O . ALA A 1 272 ? -6.812 -12.113 3.539 1.00 91.38 272 ALA A O 1
ATOM 2059 N N . ARG A 1 273 ? -9.036 -12.365 3.675 1.00 92.50 273 ARG A N 1
ATOM 2060 C CA . ARG A 1 273 ? -9.035 -13.701 3.066 1.00 92.50 273 ARG A CA 1
ATOM 2061 C C . ARG A 1 273 ? -8.729 -13.672 1.573 1.00 92.50 273 ARG A C 1
ATOM 2063 O O . ARG A 1 273 ? -8.032 -14.569 1.106 1.00 92.50 273 ARG A O 1
ATOM 2070 N N . ALA A 1 274 ? -9.236 -12.677 0.847 1.00 91.31 274 ALA A N 1
ATOM 2071 C CA . ALA A 1 274 ? -8.925 -12.503 -0.568 1.00 91.31 274 ALA A CA 1
ATOM 2072 C C . ALA A 1 274 ? -7.422 -12.252 -0.768 1.00 91.31 274 ALA A C 1
ATOM 2074 O O . ALA A 1 274 ? -6.779 -12.967 -1.531 1.00 91.31 274 ALA A O 1
ATOM 2075 N N . GLU A 1 275 ? -6.843 -11.328 0.003 1.00 91.31 275 GLU A N 1
ATOM 2076 C CA . GLU A 1 275 ? -5.408 -11.025 -0.072 1.00 91.31 275 GLU A CA 1
ATOM 2077 C C . GLU A 1 275 ? -4.532 -12.194 0.391 1.00 91.31 275 GLU A C 1
ATOM 2079 O O . GLU A 1 275 ? -3.483 -12.464 -0.188 1.00 91.31 275 GLU A O 1
ATOM 2084 N N . HIS A 1 276 ? -4.979 -12.942 1.402 1.00 93.94 276 HIS A N 1
ATOM 2085 C CA . HIS A 1 276 ? -4.311 -14.169 1.828 1.00 93.94 276 HIS A CA 1
ATOM 2086 C C . HIS A 1 276 ? -4.276 -15.229 0.720 1.00 93.94 276 HIS A C 1
ATOM 2088 O O . HIS A 1 276 ? -3.239 -15.852 0.492 1.00 93.94 276 HIS A O 1
ATOM 2094 N N . ALA A 1 277 ? -5.397 -15.436 0.022 1.00 93.25 277 ALA A N 1
ATOM 2095 C CA . ALA A 1 277 ? -5.468 -16.372 -1.094 1.00 93.25 277 ALA A CA 1
ATOM 2096 C C . ALA A 1 277 ? -4.548 -15.936 -2.246 1.00 93.25 277 ALA A C 1
ATOM 2098 O O . ALA A 1 277 ? -3.748 -16.746 -2.711 1.00 93.25 277 ALA A O 1
ATOM 2099 N N . ALA A 1 278 ? -4.582 -14.653 -2.620 1.00 90.94 278 ALA A N 1
ATOM 2100 C CA . ALA A 1 278 ? -3.713 -14.095 -3.656 1.00 90.94 278 ALA A CA 1
ATOM 2101 C C . ALA A 1 278 ? -2.219 -14.248 -3.312 1.00 90.94 278 ALA A C 1
ATOM 2103 O O . ALA A 1 278 ? -1.415 -14.631 -4.159 1.00 90.94 278 ALA A O 1
ATOM 2104 N N . LEU A 1 279 ? -1.831 -14.024 -2.050 1.00 92.69 279 LEU A N 1
ATOM 2105 C CA . LEU A 1 279 ? -0.458 -14.252 -1.593 1.00 92.69 279 LEU A CA 1
ATOM 2106 C C . LEU A 1 279 ? -0.052 -15.733 -1.685 1.00 92.69 279 LEU A C 1
ATOM 2108 O O . LEU A 1 279 ? 1.074 -16.045 -2.069 1.00 92.69 279 LEU A O 1
ATOM 2112 N N . LEU A 1 280 ? -0.949 -16.663 -1.346 1.00 93.56 280 LEU A N 1
ATOM 2113 C CA . LEU A 1 280 ? -0.670 -18.098 -1.455 1.00 93.56 280 LEU A CA 1
ATOM 2114 C C . LEU A 1 280 ? -0.493 -18.567 -2.903 1.00 93.56 280 LEU A C 1
ATOM 2116 O O . LEU A 1 280 ? 0.309 -19.481 -3.130 1.00 93.56 280 LEU A O 1
ATOM 2120 N N . GLU A 1 281 ? -1.238 -17.975 -3.838 1.00 90.88 281 GLU A N 1
ATOM 2121 C CA . GLU A 1 281 ? -1.099 -18.193 -5.280 1.00 90.88 281 GLU A CA 1
ATOM 2122 C C . GLU A 1 281 ? 0.248 -17.664 -5.783 1.00 90.88 281 GLU A C 1
ATOM 2124 O O . GLU A 1 281 ? 1.002 -18.422 -6.395 1.00 90.88 281 GLU A O 1
ATOM 2129 N N . GLU A 1 282 ? 0.617 -16.432 -5.422 1.00 89.19 282 GLU A N 1
ATOM 2130 C CA . GLU A 1 282 ? 1.907 -15.844 -5.808 1.00 89.19 282 GLU A CA 1
ATOM 2131 C C . GLU A 1 282 ? 3.088 -16.650 -5.243 1.00 89.19 282 GLU A C 1
ATOM 2133 O O . GLU A 1 282 ? 4.035 -16.965 -5.959 1.00 89.19 282 GLU A O 1
ATOM 2138 N N . LEU A 1 283 ? 3.016 -17.083 -3.979 1.00 89.31 283 LEU A N 1
ATOM 2139 C CA . LEU A 1 283 ? 4.028 -17.957 -3.370 1.00 89.31 283 LEU A CA 1
ATOM 2140 C C . LEU A 1 283 ? 4.123 -19.330 -4.046 1.00 89.31 283 LEU A C 1
ATOM 2142 O O . LEU A 1 283 ? 5.175 -19.966 -4.003 1.00 89.31 283 LEU A O 1
ATOM 2146 N N . ALA A 1 284 ? 3.026 -19.833 -4.620 1.00 87.69 284 ALA A N 1
ATOM 2147 C CA . ALA A 1 284 ? 3.061 -21.071 -5.389 1.00 87.69 284 ALA A CA 1
ATOM 2148 C C . ALA A 1 284 ? 3.771 -20.863 -6.732 1.00 87.69 284 ALA A C 1
ATOM 2150 O O . ALA A 1 284 ? 4.556 -21.726 -7.124 1.00 87.69 284 ALA A O 1
ATOM 2151 N N . ALA A 1 285 ? 3.520 -19.729 -7.392 1.00 83.75 285 ALA A N 1
ATOM 2152 C CA . ALA A 1 285 ? 4.161 -19.353 -8.648 1.00 83.75 285 ALA A CA 1
ATOM 2153 C C . ALA A 1 285 ? 5.660 -19.063 -8.464 1.00 83.75 285 ALA A C 1
ATOM 2155 O O . ALA A 1 285 ? 6.474 -19.552 -9.238 1.00 83.75 285 ALA A O 1
ATOM 2156 N N . ALA A 1 286 ? 6.044 -18.382 -7.382 1.00 81.81 286 ALA A N 1
ATOM 2157 C CA . ALA A 1 286 ? 7.429 -18.015 -7.076 1.00 81.81 286 ALA A CA 1
ATOM 2158 C C . ALA A 1 286 ? 8.358 -19.198 -6.735 1.00 81.81 286 ALA A C 1
ATOM 2160 O O . ALA A 1 286 ? 9.539 -19.003 -6.454 1.00 81.81 286 ALA A O 1
ATOM 2161 N N . ARG A 1 287 ? 7.866 -20.442 -6.775 1.00 70.38 287 ARG A N 1
ATOM 2162 C CA . ARG A 1 287 ? 8.716 -21.641 -6.685 1.00 70.38 287 ARG A CA 1
ATOM 2163 C C . ARG A 1 287 ? 9.687 -21.770 -7.864 1.00 70.38 287 ARG A C 1
ATOM 2165 O O . ARG A 1 287 ? 10.660 -22.498 -7.735 1.00 70.38 287 ARG A O 1
ATOM 2172 N N . CYS A 1 288 ? 9.449 -21.053 -8.964 1.00 64.75 288 CYS A N 1
ATOM 2173 C CA . CYS A 1 288 ? 10.372 -20.958 -10.097 1.00 64.75 288 CYS A CA 1
ATOM 2174 C C . CYS A 1 288 ? 11.630 -20.117 -9.812 1.00 64.75 288 CYS A C 1
ATOM 2176 O O . CYS A 1 288 ? 12.507 -20.063 -10.661 1.00 64.75 288 CYS A O 1
ATOM 2178 N N . LEU A 1 289 ? 11.766 -19.490 -8.633 1.00 68.62 289 LEU A N 1
ATOM 2179 C CA . LEU A 1 289 ? 12.992 -18.770 -8.247 1.00 68.62 289 LEU A CA 1
ATOM 2180 C C . LEU A 1 289 ? 14.235 -19.681 -8.134 1.00 68.62 289 LEU A C 1
ATOM 2182 O O . LEU A 1 289 ? 15.350 -19.171 -8.041 1.00 68.62 289 LEU A O 1
ATOM 2186 N N . ASP A 1 290 ? 14.044 -21.007 -8.097 1.00 65.50 290 ASP A N 1
ATOM 2187 C CA . ASP A 1 290 ? 15.117 -22.010 -8.187 1.00 65.50 290 ASP A CA 1
ATOM 2188 C C . ASP A 1 290 ? 15.596 -22.248 -9.636 1.00 65.50 290 ASP A C 1
ATOM 2190 O O . ASP A 1 290 ? 16.685 -22.790 -9.844 1.00 65.50 290 ASP A O 1
ATOM 2194 N N . ASP A 1 291 ? 14.797 -21.865 -10.636 1.00 75.00 291 ASP A N 1
ATOM 2195 C CA . ASP A 1 291 ? 15.104 -22.078 -12.047 1.00 75.00 291 ASP A CA 1
ATOM 2196 C C . ASP A 1 291 ? 16.009 -20.963 -12.599 1.00 75.00 291 ASP A C 1
ATOM 2198 O O . ASP A 1 291 ? 16.195 -19.896 -12.010 1.00 75.00 291 ASP A O 1
ATOM 2202 N N . GLN A 1 292 ? 16.611 -21.211 -13.764 1.00 76.69 292 GLN A N 1
ATOM 2203 C CA . GLN A 1 292 ? 17.311 -20.156 -14.489 1.00 76.69 292 GLN A CA 1
ATOM 2204 C C . GLN A 1 292 ? 16.289 -19.089 -14.920 1.00 76.69 292 GLN A C 1
ATOM 2206 O O . GLN A 1 292 ? 15.294 -19.459 -15.548 1.00 76.69 292 GLN A O 1
ATOM 2211 N N . PRO A 1 293 ? 16.532 -17.790 -14.652 1.00 76.12 293 PRO A N 1
ATOM 2212 C CA . PRO A 1 293 ? 15.583 -16.750 -15.016 1.00 76.12 293 PRO A CA 1
ATOM 2213 C C . PRO A 1 293 ? 15.386 -16.723 -16.535 1.00 76.12 293 PRO A C 1
ATOM 2215 O O . PRO A 1 293 ? 16.347 -16.779 -17.309 1.00 76.12 293 PRO A O 1
ATOM 2218 N N . ALA A 1 294 ? 14.133 -16.618 -16.961 1.00 74.38 294 ALA A N 1
ATOM 2219 C CA . ALA A 1 294 ? 13.720 -16.509 -18.351 1.00 74.38 294 ALA A CA 1
ATOM 2220 C C . ALA A 1 294 ? 14.218 -15.208 -19.000 1.00 74.38 294 ALA A C 1
ATOM 2222 O O . ALA A 1 294 ? 14.390 -15.150 -20.219 1.00 74.38 294 ALA A O 1
ATOM 2223 N N . TYR A 1 295 ? 14.451 -14.164 -18.201 1.00 73.94 295 TYR A N 1
ATOM 2224 C CA . TYR A 1 295 ? 14.998 -12.880 -18.636 1.00 73.94 295 TYR A CA 1
ATOM 2225 C C . TYR A 1 295 ? 15.708 -12.149 -17.486 1.00 73.94 295 TYR A C 1
ATOM 2227 O O . TYR A 1 295 ? 15.493 -12.435 -16.308 1.00 73.94 295 TYR A O 1
ATOM 2235 N N . GLU A 1 296 ? 16.550 -11.175 -17.838 1.00 68.44 296 GLU A N 1
ATOM 2236 C CA . GLU A 1 296 ? 17.214 -10.287 -16.876 1.00 68.44 296 GLU A CA 1
ATOM 2237 C C . GLU A 1 296 ? 16.166 -9.519 -16.048 1.00 68.44 296 GLU A C 1
ATOM 2239 O O . GLU A 1 296 ? 15.334 -8.793 -16.592 1.00 68.44 296 GLU A O 1
ATOM 2244 N N . GLY A 1 297 ? 16.188 -9.710 -14.730 1.00 73.19 297 GLY A N 1
ATOM 2245 C CA . GLY A 1 297 ? 15.284 -9.089 -13.765 1.00 73.19 297 GLY A CA 1
ATOM 2246 C C . GLY A 1 297 ? 13.992 -9.797 -13.424 1.00 73.19 297 GLY A C 1
ATOM 2247 O O . GLY A 1 297 ? 13.196 -9.239 -12.666 1.00 73.19 297 GLY A O 1
ATOM 2248 N N . GLU A 1 298 ? 13.797 -11.036 -13.869 1.00 78.00 298 GLU A N 1
ATOM 2249 C CA . GLU A 1 298 ? 12.664 -11.850 -13.420 1.00 78.00 298 GLU A CA 1
ATOM 2250 C C . GLU A 1 298 ? 12.630 -12.015 -11.894 1.00 78.00 298 GLU A C 1
ATOM 2252 O O . GLU A 1 298 ? 11.615 -11.729 -11.261 1.00 78.00 298 GLU A O 1
ATOM 2257 N N . HIS A 1 299 ? 13.745 -12.401 -11.271 1.00 79.19 299 HIS A N 1
ATOM 2258 C CA . HIS A 1 299 ? 13.796 -12.607 -9.819 1.00 79.19 299 HIS A CA 1
ATOM 2259 C C . HIS A 1 299 ? 13.539 -11.312 -9.038 1.00 79.19 299 HIS A C 1
ATOM 2261 O O . HIS A 1 299 ? 12.833 -11.325 -8.029 1.00 79.19 299 HIS A O 1
ATOM 2267 N N . THR A 1 300 ? 14.056 -10.183 -9.533 1.00 78.12 300 THR A N 1
ATOM 2268 C CA . THR A 1 300 ? 13.793 -8.846 -8.981 1.00 78.12 300 THR A CA 1
ATOM 2269 C C . THR A 1 300 ? 12.299 -8.527 -9.022 1.00 78.12 300 THR A C 1
ATOM 2271 O O . THR A 1 300 ? 11.721 -8.095 -8.025 1.00 78.12 300 THR A O 1
ATOM 2274 N N . VAL A 1 301 ? 11.657 -8.770 -10.165 1.00 79.25 301 VAL A N 1
ATOM 2275 C CA . VAL A 1 301 ? 10.217 -8.586 -10.364 1.00 79.25 301 VAL A CA 1
ATOM 2276 C C . VAL A 1 301 ? 9.403 -9.455 -9.404 1.00 79.25 301 VAL A C 1
ATOM 2278 O O . VAL A 1 301 ? 8.560 -8.929 -8.678 1.00 79.25 301 VAL A O 1
ATOM 2281 N N . VAL A 1 302 ? 9.672 -10.764 -9.369 1.00 81.75 302 VAL A N 1
ATOM 2282 C CA . VAL A 1 302 ? 8.962 -11.727 -8.512 1.00 81.75 302 VAL A CA 1
ATOM 2283 C C . VAL A 1 302 ? 9.123 -11.340 -7.044 1.00 81.75 302 VAL A C 1
ATOM 2285 O O . VAL A 1 302 ? 8.151 -11.336 -6.289 1.00 81.75 302 VAL A O 1
ATOM 2288 N N . GLY A 1 303 ? 10.333 -10.945 -6.643 1.00 82.06 303 GLY A N 1
ATOM 2289 C CA . GLY A 1 303 ? 10.600 -10.511 -5.281 1.00 82.06 303 GLY A CA 1
ATOM 2290 C C . GLY A 1 303 ? 9.821 -9.255 -4.888 1.00 82.06 303 GLY A C 1
ATOM 2291 O O . GLY A 1 303 ? 9.259 -9.194 -3.794 1.00 82.06 303 GLY A O 1
ATOM 2292 N N . ILE A 1 304 ? 9.714 -8.276 -5.793 1.00 81.00 304 ILE A N 1
ATOM 2293 C CA . ILE A 1 304 ? 8.891 -7.082 -5.567 1.00 81.00 304 ILE A CA 1
ATOM 2294 C C . ILE A 1 304 ? 7.408 -7.455 -5.488 1.00 81.00 304 ILE A C 1
ATOM 2296 O O . ILE A 1 304 ? 6.742 -6.999 -4.560 1.00 81.00 304 ILE A O 1
ATOM 2300 N N . ARG A 1 305 ? 6.886 -8.304 -6.388 1.00 84.69 305 ARG A N 1
ATOM 2301 C CA . ARG A 1 305 ? 5.483 -8.760 -6.327 1.00 84.69 305 ARG A CA 1
ATOM 2302 C C . ARG A 1 305 ? 5.169 -9.430 -4.995 1.00 84.69 305 ARG A C 1
ATOM 2304 O O . ARG A 1 305 ? 4.169 -9.093 -4.366 1.00 84.69 305 ARG A O 1
ATOM 2311 N N . LEU A 1 306 ? 6.042 -10.319 -4.524 1.00 86.94 306 LEU A N 1
ATOM 2312 C CA . LEU A 1 306 ? 5.883 -10.976 -3.229 1.00 86.94 306 LEU A CA 1
ATOM 2313 C C . LEU A 1 306 ? 5.888 -9.983 -2.065 1.00 86.94 306 LEU A C 1
ATOM 2315 O O . LEU A 1 306 ? 4.996 -10.044 -1.221 1.00 86.94 306 LEU A O 1
ATOM 2319 N N . ALA A 1 307 ? 6.828 -9.035 -2.037 1.00 84.94 307 ALA A N 1
ATOM 2320 C CA . ALA A 1 307 ? 6.869 -8.002 -1.000 1.00 84.9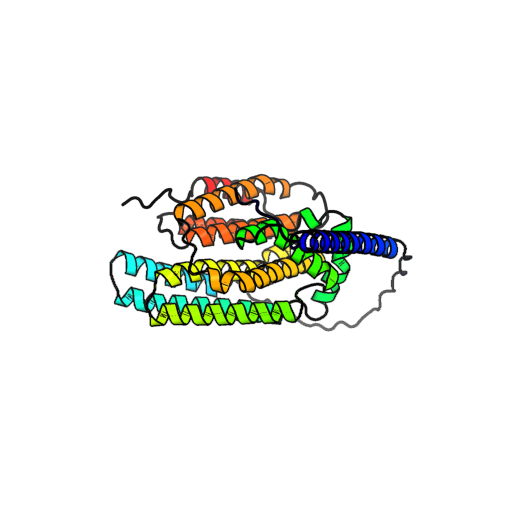4 307 ALA A CA 1
ATOM 2321 C C . ALA A 1 307 ? 5.581 -7.155 -0.992 1.00 84.94 307 ALA A C 1
ATOM 2323 O O . ALA A 1 307 ? 5.000 -6.876 0.059 1.00 84.94 307 ALA A O 1
ATOM 2324 N N . VAL A 1 308 ? 5.093 -6.803 -2.182 1.00 84.69 308 VAL A N 1
ATOM 2325 C CA . VAL A 1 308 ? 3.842 -6.072 -2.402 1.00 84.69 308 VAL A CA 1
ATOM 2326 C C . VAL A 1 308 ? 2.624 -6.879 -1.906 1.00 84.69 308 VAL A C 1
ATOM 2328 O O . VAL A 1 308 ? 1.771 -6.337 -1.193 1.00 84.69 308 VAL A O 1
ATOM 2331 N N . ARG A 1 309 ? 2.558 -8.188 -2.185 1.00 88.69 309 ARG A N 1
ATOM 2332 C CA . ARG A 1 309 ? 1.492 -9.086 -1.700 1.00 88.69 309 ARG A CA 1
ATOM 2333 C C . ARG A 1 309 ? 1.536 -9.283 -0.185 1.00 88.69 309 ARG A C 1
ATOM 2335 O O . ARG A 1 309 ? 0.491 -9.194 0.457 1.00 88.69 309 ARG A O 1
ATOM 2342 N N . CYS A 1 310 ? 2.718 -9.466 0.405 1.00 89.75 310 CYS A N 1
ATOM 2343 C CA . CYS A 1 310 ? 2.892 -9.520 1.860 1.00 89.75 310 CYS A CA 1
ATOM 2344 C C . CYS A 1 310 ? 2.392 -8.235 2.528 1.00 89.75 310 CYS A C 1
ATOM 2346 O O . CYS A 1 310 ? 1.588 -8.289 3.459 1.00 89.75 310 CYS A O 1
ATOM 2348 N N . GLY A 1 311 ? 2.794 -7.072 2.010 1.00 86.12 311 GLY A N 1
ATOM 2349 C CA . GLY A 1 311 ? 2.332 -5.780 2.509 1.00 86.12 311 GLY A CA 1
ATOM 2350 C C . GLY A 1 311 ? 0.810 -5.624 2.440 1.00 86.12 311 GLY A C 1
ATOM 2351 O O . GLY A 1 311 ? 0.183 -5.174 3.398 1.00 86.12 311 GLY A O 1
ATOM 2352 N N . THR A 1 312 ? 0.192 -6.069 1.347 1.00 85.88 312 THR A N 1
ATOM 2353 C CA . THR A 1 312 ? -1.267 -5.991 1.163 1.00 85.88 312 THR A CA 1
ATOM 2354 C C . THR A 1 312 ? -2.017 -6.928 2.100 1.00 85.88 312 THR A C 1
ATOM 2356 O O . THR A 1 312 ? -2.983 -6.518 2.748 1.00 85.88 312 THR A O 1
ATOM 2359 N N . ALA A 1 313 ? -1.530 -8.159 2.250 1.00 90.38 313 ALA A N 1
ATOM 2360 C CA . ALA A 1 313 ? -2.072 -9.117 3.199 1.00 90.38 313 ALA A CA 1
ATOM 2361 C C . ALA A 1 313 ? -1.982 -8.591 4.644 1.00 90.38 313 ALA A C 1
ATOM 2363 O O . ALA A 1 313 ? -2.945 -8.715 5.408 1.00 90.38 313 ALA A O 1
ATOM 2364 N N . ARG A 1 314 ? -0.870 -7.929 5.002 1.00 89.62 314 ARG A N 1
ATOM 2365 C CA . ARG A 1 314 ? -0.710 -7.247 6.294 1.00 89.62 314 ARG A CA 1
ATOM 2366 C C . ARG A 1 314 ? -1.758 -6.149 6.449 1.00 89.62 314 ARG A C 1
ATOM 2368 O O . ARG A 1 314 ? -2.540 -6.217 7.393 1.00 89.62 314 ARG A O 1
ATOM 2375 N N . ILE A 1 315 ? -1.874 -5.228 5.488 1.00 87.12 315 ILE A N 1
ATOM 2376 C CA . ILE A 1 315 ? -2.854 -4.124 5.502 1.00 87.12 315 ILE A CA 1
ATOM 2377 C C . ILE A 1 315 ? -4.288 -4.616 5.692 1.00 87.12 315 ILE A C 1
ATOM 2379 O O . ILE A 1 315 ? -5.011 -4.105 6.550 1.00 87.12 315 ILE A O 1
ATOM 2383 N N . ALA A 1 316 ? -4.708 -5.608 4.906 1.00 87.81 316 ALA A N 1
ATOM 2384 C CA . ALA A 1 316 ? -6.071 -6.123 4.952 1.00 87.81 316 ALA A CA 1
ATOM 2385 C C . ALA A 1 316 ? -6.414 -6.736 6.322 1.00 87.81 316 ALA A C 1
ATOM 2387 O O . ALA A 1 316 ? -7.563 -6.685 6.760 1.00 87.81 316 ALA A O 1
ATOM 2388 N N . SER A 1 317 ? -5.403 -7.252 7.026 1.00 89.88 317 SER A N 1
ATOM 2389 C CA . SER A 1 317 ? -5.542 -7.835 8.360 1.00 89.88 317 SER A CA 1
ATOM 2390 C C . SER A 1 317 ? -5.420 -6.857 9.533 1.00 89.88 317 SER A C 1
ATOM 2392 O O . SER A 1 317 ? -5.759 -7.243 10.651 1.00 89.88 317 SER A O 1
ATOM 2394 N N . ILE A 1 318 ? -4.991 -5.600 9.325 1.00 86.88 318 ILE A N 1
ATOM 2395 C CA . ILE A 1 318 ? -4.716 -4.649 10.426 1.00 86.88 318 ILE A CA 1
ATOM 2396 C C . ILE A 1 318 ? -5.910 -4.498 11.366 1.00 86.88 318 ILE A C 1
ATOM 2398 O O . ILE A 1 318 ? -5.755 -4.616 12.577 1.00 86.88 318 ILE A O 1
ATOM 2402 N N . THR A 1 319 ? -7.107 -4.298 10.820 1.00 83.75 319 THR A N 1
ATOM 2403 C CA . THR A 1 319 ? -8.306 -4.024 11.628 1.00 83.75 319 THR A CA 1
ATOM 2404 C C . THR A 1 319 ? -9.011 -5.286 12.134 1.00 83.75 319 THR A C 1
ATOM 2406 O O . THR A 1 319 ? -10.102 -5.187 12.691 1.00 83.75 319 THR A O 1
ATOM 2409 N N . ILE A 1 320 ? -8.466 -6.475 11.863 1.00 86.88 320 ILE A N 1
ATOM 2410 C CA . ILE A 1 320 ? -9.042 -7.745 12.310 1.00 86.88 320 ILE A CA 1
ATOM 2411 C C . ILE A 1 320 ? -8.318 -8.178 13.573 1.00 86.88 320 ILE A C 1
ATOM 2413 O O . ILE A 1 320 ? -7.095 -8.086 13.651 1.00 86.88 320 ILE A O 1
ATOM 2417 N N . ASP A 1 321 ? -9.077 -8.658 14.546 1.00 85.38 321 ASP A N 1
ATOM 2418 C CA . ASP A 1 321 ? -8.533 -9.286 15.739 1.00 85.38 321 ASP A CA 1
ATOM 2419 C C . ASP A 1 321 ? -8.627 -10.810 15.601 1.00 85.38 321 ASP A C 1
ATOM 2421 O O . ASP A 1 321 ? -9.698 -11.343 15.292 1.00 85.38 321 ASP A O 1
ATOM 2425 N N . TRP A 1 322 ? -7.497 -11.501 15.760 1.00 89.81 322 TRP A N 1
ATOM 2426 C CA . TRP A 1 322 ? -7.433 -12.959 15.819 1.00 89.81 322 TRP A CA 1
ATOM 2427 C C . TRP A 1 322 ? -6.146 -13.418 16.515 1.00 89.81 322 TRP A C 1
ATOM 2429 O O . TRP A 1 322 ? -5.105 -12.764 16.437 1.00 89.81 322 TRP A O 1
ATOM 2439 N N . LYS A 1 323 ? -6.210 -14.569 17.189 1.00 89.25 323 LYS A N 1
ATOM 2440 C CA . LYS A 1 323 ? -5.165 -15.053 18.104 1.00 89.25 323 LYS A CA 1
ATOM 2441 C C . LYS A 1 323 ? -3.796 -15.232 17.437 1.00 89.25 323 LYS A C 1
ATOM 2443 O O . LYS A 1 323 ? -2.770 -14.888 18.010 1.00 89.25 323 LYS A O 1
ATOM 2448 N N . GLU A 1 324 ? -3.773 -15.762 16.224 1.00 93.12 324 GLU A N 1
ATOM 2449 C CA . GLU A 1 324 ? -2.560 -16.069 15.464 1.00 93.12 324 GLU A CA 1
ATOM 2450 C C . GLU A 1 324 ? -2.033 -14.887 14.623 1.00 93.12 324 GLU A C 1
ATOM 2452 O O . GLU A 1 324 ? -1.152 -15.072 13.784 1.00 93.12 324 GLU A O 1
ATOM 2457 N N . LYS A 1 325 ? -2.560 -13.667 14.796 1.00 90.62 325 LYS A N 1
ATOM 2458 C CA . LYS A 1 325 ? -2.266 -12.518 13.918 1.00 90.62 325 LYS A CA 1
ATOM 2459 C C . LYS A 1 325 ? -0.803 -12.095 13.946 1.00 90.62 325 LYS A C 1
ATOM 2461 O O . LYS A 1 325 ? -0.218 -11.856 12.895 1.00 90.62 325 LYS A O 1
ATOM 2466 N N . GLN A 1 326 ? -0.191 -12.082 15.126 1.00 90.44 326 GLN A N 1
ATOM 2467 C CA . GLN A 1 326 ? 1.231 -11.753 15.253 1.00 90.44 326 GLN A CA 1
ATOM 2468 C C . GLN A 1 326 ? 2.116 -12.804 14.579 1.00 90.44 326 GLN A C 1
ATOM 2470 O O . GLN A 1 326 ? 3.066 -12.468 13.880 1.00 90.44 326 GLN A O 1
ATOM 2475 N N . GLN A 1 327 ? 1.762 -14.086 14.718 1.00 93.06 327 GLN A N 1
ATOM 2476 C CA . GLN A 1 327 ? 2.467 -15.162 14.023 1.00 93.06 327 GLN A CA 1
ATOM 2477 C C . GLN A 1 327 ? 2.294 -15.045 12.504 1.00 93.06 327 GLN A C 1
ATOM 2479 O O . GLN A 1 327 ? 3.241 -15.265 11.757 1.00 93.06 327 GLN A O 1
ATOM 2484 N N . TYR A 1 328 ? 1.097 -14.678 12.046 1.00 93.88 328 TYR A N 1
ATOM 2485 C CA . TYR A 1 328 ? 0.830 -14.409 10.639 1.00 93.88 328 TYR A CA 1
ATOM 2486 C C . TYR A 1 328 ? 1.733 -13.294 10.103 1.00 93.88 328 TYR A C 1
ATOM 2488 O O . TYR A 1 328 ? 2.400 -13.499 9.094 1.00 93.88 328 TYR A O 1
ATOM 2496 N N . TRP A 1 329 ? 1.819 -12.158 10.797 1.00 92.19 329 TRP A N 1
ATOM 2497 C CA . TRP A 1 329 ? 2.684 -11.042 10.404 1.00 92.19 329 TRP A CA 1
ATOM 2498 C C . TRP A 1 329 ? 4.167 -11.391 10.415 1.00 92.19 329 TRP A C 1
ATOM 2500 O O . TRP A 1 329 ? 4.849 -11.081 9.444 1.00 92.19 329 TRP A O 1
ATOM 2510 N N . ALA A 1 330 ? 4.640 -12.123 11.425 1.00 90.94 330 ALA A N 1
ATOM 2511 C CA . ALA A 1 330 ? 6.018 -12.605 11.456 1.00 90.94 330 ALA A CA 1
ATOM 2512 C C . ALA A 1 330 ? 6.355 -13.468 10.227 1.00 90.94 330 ALA A C 1
ATOM 2514 O O . ALA A 1 330 ? 7.417 -13.315 9.634 1.00 90.94 330 ALA A O 1
ATOM 2515 N N . VAL A 1 331 ? 5.426 -14.323 9.778 1.00 93.81 331 VAL A N 1
ATOM 2516 C CA . VAL A 1 331 ? 5.620 -15.123 8.557 1.00 93.81 331 VAL A CA 1
ATOM 2517 C C . VAL A 1 331 ? 5.676 -14.244 7.301 1.00 93.81 331 VAL A C 1
ATOM 2519 O O . VAL A 1 331 ? 6.442 -14.556 6.393 1.00 93.81 331 VAL A O 1
ATOM 2522 N N . LEU A 1 332 ? 4.904 -13.152 7.225 1.00 91.94 332 LEU A N 1
ATOM 2523 C CA . LEU A 1 332 ? 4.983 -12.200 6.104 1.00 91.94 332 LEU A CA 1
ATOM 2524 C C . LEU A 1 332 ? 6.353 -11.508 6.038 1.00 91.94 332 LEU A C 1
ATOM 2526 O O . LEU A 1 332 ? 6.902 -11.323 4.947 1.00 91.94 332 LEU A O 1
ATOM 2530 N N . ASP A 1 333 ? 6.909 -11.167 7.199 1.00 87.50 333 ASP A N 1
ATOM 2531 C CA . ASP A 1 333 ? 8.238 -10.568 7.311 1.00 87.50 333 ASP A CA 1
ATOM 2532 C C . ASP A 1 333 ? 9.318 -11.598 6.923 1.00 87.50 333 ASP A C 1
ATOM 2534 O O . ASP A 1 333 ? 10.138 -11.328 6.047 1.00 87.50 333 ASP A O 1
ATOM 2538 N N . GLU A 1 334 ? 9.226 -12.838 7.426 1.00 90.19 334 GLU A N 1
ATOM 2539 C CA . GLU A 1 334 ? 10.121 -13.941 7.039 1.00 90.19 334 GLU A CA 1
ATOM 2540 C C . GLU A 1 334 ? 10.072 -14.259 5.532 1.00 90.19 334 GLU A C 1
ATOM 2542 O O . GLU A 1 334 ? 11.089 -14.636 4.949 1.00 90.19 334 GLU A O 1
ATOM 2547 N N . ILE A 1 335 ? 8.912 -14.121 4.875 1.00 89.50 335 ILE A N 1
ATOM 2548 C CA . ILE A 1 335 ? 8.799 -14.273 3.414 1.00 89.50 335 ILE A CA 1
ATOM 2549 C C . ILE A 1 335 ? 9.598 -13.181 2.708 1.00 89.50 335 ILE A C 1
ATOM 2551 O O . ILE A 1 335 ? 10.351 -13.477 1.781 1.00 89.50 335 ILE A O 1
ATOM 2555 N N . THR A 1 336 ? 9.448 -11.933 3.148 1.00 82.81 336 THR A N 1
ATOM 2556 C CA . THR A 1 336 ? 10.148 -10.785 2.556 1.00 82.81 336 THR A CA 1
ATOM 2557 C C . THR A 1 336 ? 11.667 -10.936 2.704 1.00 82.81 336 THR A C 1
ATOM 2559 O O . THR A 1 336 ? 12.416 -10.675 1.758 1.00 82.81 336 THR A O 1
ATOM 2562 N N . ASP A 1 337 ? 12.117 -11.468 3.841 1.00 83.00 337 ASP A N 1
ATOM 2563 C CA . ASP A 1 337 ? 13.524 -11.773 4.107 1.00 83.00 337 ASP A CA 1
ATOM 2564 C C . ASP A 1 337 ? 14.045 -12.930 3.256 1.00 83.00 337 ASP A C 1
ATOM 2566 O O . ASP A 1 337 ? 15.117 -12.831 2.655 1.00 83.00 337 ASP A O 1
ATOM 2570 N N . ALA A 1 338 ? 13.281 -14.021 3.159 1.00 83.69 338 ALA A N 1
ATOM 2571 C CA . ALA A 1 338 ? 13.647 -15.189 2.364 1.00 83.69 338 ALA A CA 1
ATOM 2572 C C . ALA A 1 338 ? 13.773 -14.858 0.869 1.00 83.69 338 ALA A C 1
ATOM 2574 O O . ALA A 1 338 ? 14.652 -15.397 0.193 1.00 83.69 338 ALA A O 1
ATOM 2575 N N . VAL A 1 339 ? 12.932 -13.949 0.365 1.00 79.44 339 VAL A N 1
ATOM 2576 C CA . VAL A 1 339 ? 13.050 -13.391 -0.989 1.00 79.44 339 VAL A CA 1
ATOM 2577 C C . VAL A 1 339 ? 14.364 -12.627 -1.147 1.00 79.44 339 VAL A C 1
ATOM 2579 O O . VAL A 1 339 ? 15.097 -12.873 -2.101 1.00 79.44 339 VAL A O 1
ATOM 2582 N N . GLY A 1 340 ? 14.698 -11.740 -0.205 1.00 71.81 340 GLY A N 1
ATOM 2583 C CA . GLY A 1 340 ? 15.937 -10.957 -0.266 1.00 71.81 340 GLY A CA 1
ATOM 2584 C C . GLY A 1 340 ? 17.212 -11.791 -0.163 1.00 71.81 340 GLY A C 1
ATOM 2585 O O . GLY A 1 340 ? 18.239 -11.432 -0.731 1.00 71.81 340 GLY A O 1
ATOM 2586 N N . GLN A 1 341 ? 17.151 -12.914 0.551 1.00 76.44 341 GLN A N 1
ATOM 2587 C CA . GLN A 1 341 ? 18.280 -13.826 0.739 1.00 76.44 341 GLN A CA 1
ATOM 2588 C C . GLN A 1 341 ? 18.393 -14.896 -0.353 1.00 76.44 341 GLN A C 1
ATOM 2590 O O . GLN A 1 341 ? 19.299 -15.723 -0.273 1.00 76.44 341 GLN A O 1
ATOM 2595 N N . HIS A 1 342 ? 17.494 -14.911 -1.346 1.00 70.81 342 HIS A N 1
ATOM 2596 C CA . HIS A 1 342 ? 17.400 -15.991 -2.331 1.00 70.81 342 HIS A CA 1
ATOM 2597 C C . HIS A 1 342 ? 17.358 -17.377 -1.671 1.00 70.81 342 HIS A C 1
ATOM 2599 O O . HIS A 1 342 ? 18.155 -18.262 -1.987 1.00 70.81 342 HIS A O 1
ATOM 2605 N N . ALA A 1 343 ? 16.417 -17.586 -0.746 1.00 76.06 343 ALA A N 1
ATOM 2606 C CA . ALA A 1 343 ? 16.262 -18.852 -0.029 1.00 76.06 343 ALA A CA 1
ATOM 2607 C C . ALA A 1 343 ? 14.955 -19.599 -0.400 1.00 76.06 343 ALA A C 1
ATOM 2609 O O . ALA A 1 343 ? 14.055 -19.714 0.440 1.00 76.06 343 ALA A O 1
ATOM 2610 N N . PRO A 1 344 ? 14.817 -20.174 -1.614 1.00 72.06 344 PRO A N 1
ATOM 2611 C CA . PRO A 1 344 ? 13.600 -20.876 -2.045 1.00 72.06 344 PRO A CA 1
ATOM 2612 C C . PRO A 1 344 ? 13.133 -22.029 -1.134 1.00 72.06 344 PRO A C 1
ATOM 2614 O O . PRO A 1 344 ? 11.925 -22.140 -0.886 1.00 72.06 344 PRO A O 1
ATOM 2617 N N . PRO A 1 345 ? 14.022 -22.835 -0.508 1.00 78.81 345 PRO A N 1
ATOM 2618 C CA . PRO A 1 345 ? 13.589 -23.836 0.469 1.00 78.81 345 PRO A CA 1
ATOM 2619 C C . PRO A 1 345 ? 12.870 -23.228 1.683 1.00 78.81 345 PRO A C 1
ATOM 2621 O O . PRO A 1 345 ? 11.962 -23.850 2.249 1.00 78.81 345 PRO A O 1
ATOM 2624 N N . ALA A 1 346 ? 13.238 -22.002 2.076 1.00 85.31 346 ALA A N 1
ATOM 2625 C CA . ALA A 1 346 ? 12.548 -21.273 3.133 1.00 85.31 346 ALA A CA 1
ATOM 2626 C C . ALA A 1 346 ? 11.142 -20.855 2.679 1.00 85.31 346 ALA A C 1
ATOM 2628 O O . ALA A 1 346 ? 10.193 -21.060 3.435 1.00 85.31 346 ALA A O 1
ATOM 2629 N N . LEU A 1 347 ? 10.967 -20.397 1.432 1.00 85.88 347 LEU A N 1
ATOM 2630 C CA . LEU A 1 347 ? 9.655 -20.026 0.878 1.00 85.88 347 LEU A CA 1
ATOM 2631 C C . LEU A 1 347 ? 8.663 -21.199 0.876 1.00 85.88 347 LEU A C 1
ATOM 2633 O O . LEU A 1 347 ? 7.515 -21.041 1.290 1.00 85.88 347 LEU A O 1
ATOM 2637 N N . ALA A 1 348 ? 9.099 -22.411 0.513 1.00 86.00 348 ALA A N 1
ATOM 2638 C CA . ALA A 1 348 ? 8.237 -23.599 0.543 1.00 86.00 348 ALA A CA 1
ATOM 2639 C C . ALA A 1 348 ? 7.804 -24.002 1.968 1.00 86.00 348 ALA A C 1
ATOM 2641 O O . ALA A 1 348 ? 6.703 -24.528 2.182 1.00 86.00 348 ALA A O 1
ATOM 2642 N N . ARG A 1 349 ? 8.667 -23.783 2.969 1.00 91.12 349 ARG A N 1
ATOM 2643 C CA . ARG A 1 349 ? 8.319 -23.949 4.388 1.00 91.12 349 ARG A CA 1
ATOM 2644 C C . ARG A 1 349 ? 7.328 -22.871 4.827 1.00 91.12 349 ARG A C 1
ATOM 2646 O O . ARG A 1 349 ? 6.296 -23.214 5.396 1.00 91.12 349 ARG A O 1
ATOM 2653 N N . LEU A 1 350 ? 7.614 -21.609 4.516 1.00 92.12 350 LEU A N 1
ATOM 2654 C CA . LEU A 1 350 ? 6.796 -20.455 4.885 1.00 92.12 350 LEU A CA 1
ATOM 2655 C C . LEU A 1 350 ? 5.396 -20.526 4.278 1.00 92.12 350 LEU A C 1
ATOM 2657 O O . LEU A 1 350 ? 4.425 -20.297 4.987 1.00 92.12 350 LEU A O 1
ATOM 2661 N N . GLN A 1 351 ? 5.258 -20.967 3.025 1.00 92.38 351 GLN A N 1
ATOM 2662 C CA . GLN A 1 351 ? 3.953 -21.186 2.398 1.00 92.38 351 GLN A CA 1
ATOM 2663 C C . GLN A 1 351 ? 3.110 -22.221 3.163 1.00 92.38 351 GLN A C 1
ATOM 2665 O O . GLN A 1 351 ? 1.903 -22.042 3.323 1.00 92.38 351 GLN A O 1
ATOM 2670 N N . ARG A 1 352 ? 3.721 -23.311 3.652 1.00 92.12 352 ARG A N 1
ATOM 2671 C CA . ARG A 1 352 ? 3.009 -24.318 4.461 1.00 92.12 352 ARG A CA 1
ATOM 2672 C C . ARG A 1 352 ? 2.555 -23.741 5.797 1.00 92.12 352 ARG A C 1
ATOM 2674 O O . ARG A 1 352 ? 1.417 -23.984 6.186 1.00 92.12 352 ARG A O 1
ATOM 2681 N N . THR A 1 353 ? 3.414 -22.967 6.458 1.00 93.94 353 THR A N 1
ATOM 2682 C CA . THR A 1 353 ? 3.058 -22.256 7.692 1.00 93.94 353 THR A CA 1
ATOM 2683 C C . THR A 1 353 ? 1.917 -21.272 7.442 1.00 93.94 353 THR A C 1
ATOM 2685 O O . THR A 1 353 ? 0.926 -21.290 8.162 1.00 93.94 353 THR A O 1
ATOM 2688 N N . LEU A 1 354 ? 2.002 -20.477 6.373 1.00 94.31 354 LEU A N 1
ATOM 2689 C CA . LEU A 1 354 ? 1.000 -19.476 6.023 1.00 94.31 354 LEU A CA 1
ATOM 2690 C C . LEU A 1 354 ? -0.370 -20.110 5.747 1.00 94.31 354 LEU A C 1
ATOM 2692 O O . LEU A 1 354 ? -1.375 -19.604 6.229 1.00 94.31 354 LEU A O 1
ATOM 2696 N N . ARG A 1 355 ? -0.426 -21.268 5.072 1.00 94.00 355 ARG A N 1
ATOM 2697 C CA . ARG A 1 355 ? -1.682 -22.023 4.868 1.00 94.00 355 ARG A CA 1
ATOM 2698 C C . ARG A 1 355 ? -2.365 -22.439 6.172 1.00 94.00 355 ARG A C 1
ATOM 2700 O O . ARG A 1 355 ? -3.580 -22.591 6.179 1.00 94.00 355 ARG A O 1
ATOM 2707 N N . ALA A 1 356 ? -1.606 -22.645 7.249 1.00 93.38 356 ALA A N 1
ATOM 2708 C CA . ALA A 1 356 ? -2.163 -22.958 8.563 1.00 93.38 356 ALA A CA 1
ATOM 2709 C C . ALA A 1 356 ? -2.656 -21.706 9.318 1.00 93.38 356 ALA A C 1
ATOM 2711 O O . ALA A 1 356 ? -3.443 -21.832 10.251 1.00 93.38 356 ALA A O 1
ATOM 2712 N N . LEU A 1 357 ? -2.223 -20.510 8.907 1.00 93.38 357 LEU A N 1
ATOM 2713 C CA . LEU A 1 357 ? -2.532 -19.217 9.523 1.00 93.38 357 LEU A CA 1
ATOM 2714 C C . LEU A 1 357 ? -3.550 -18.448 8.667 1.00 93.38 357 LEU A C 1
ATOM 2716 O O . LEU A 1 357 ? -3.244 -17.410 8.081 1.00 93.38 357 LEU A O 1
ATOM 2720 N N . THR A 1 358 ? -4.763 -18.986 8.541 1.00 90.75 358 THR A N 1
ATOM 2721 C CA . THR A 1 358 ? -5.814 -18.379 7.711 1.00 90.75 358 THR A CA 1
ATOM 2722 C C . THR A 1 358 ? -6.556 -17.270 8.469 1.00 90.75 358 THR A C 1
ATOM 2724 O O . THR A 1 358 ? -7.034 -17.525 9.577 1.00 90.75 358 THR A O 1
ATOM 2727 N N . PRO A 1 359 ? -6.751 -16.074 7.874 1.00 91.25 359 PRO A N 1
ATOM 2728 C CA . PRO A 1 359 ? -7.610 -15.051 8.460 1.00 91.25 359 PRO A CA 1
ATOM 2729 C C . PRO A 1 359 ? -9.042 -15.571 8.690 1.00 91.25 359 PRO A C 1
ATOM 2731 O O . PRO A 1 359 ? -9.581 -16.292 7.838 1.00 91.25 359 PRO A O 1
ATOM 2734 N N . PRO A 1 360 ? -9.693 -15.209 9.810 1.00 90.62 360 PRO A N 1
ATOM 2735 C CA . PRO A 1 360 ? -11.022 -15.710 10.150 1.00 90.62 360 PRO A CA 1
ATOM 2736 C C . PRO A 1 360 ? -12.089 -15.304 9.123 1.00 90.62 360 PRO A C 1
ATOM 2738 O O . PRO A 1 360 ? -11.968 -14.310 8.409 1.00 90.62 360 PRO A O 1
ATOM 2741 N N . SER A 1 361 ? -13.172 -16.082 9.046 1.00 84.00 361 SER A N 1
ATOM 2742 C CA . SER A 1 361 ? -14.274 -15.849 8.103 1.00 84.00 361 SER A CA 1
ATOM 2743 C C . SER A 1 361 ? -15.275 -14.787 8.563 1.00 84.00 361 SER A C 1
ATOM 2745 O O . SER A 1 361 ? -15.920 -14.192 7.705 1.00 84.00 361 SER A O 1
ATOM 2747 N N . ARG A 1 362 ? -15.407 -14.564 9.878 1.00 80.50 362 ARG A N 1
ATOM 2748 C CA . ARG A 1 362 ? -16.177 -13.502 10.553 1.00 80.50 362 ARG A CA 1
ATOM 2749 C C . ARG A 1 362 ? -15.814 -13.483 12.040 1.00 80.50 362 ARG A C 1
ATOM 2751 O O . ARG A 1 362 ? -15.237 -14.452 12.534 1.00 80.50 362 ARG A O 1
ATOM 2758 N N . ARG A 1 363 ? -16.181 -12.406 12.743 1.00 66.12 363 ARG A N 1
ATOM 2759 C CA . ARG A 1 363 ? -16.073 -12.325 14.206 1.00 66.12 363 ARG A CA 1
ATOM 2760 C C . ARG A 1 363 ? -16.876 -13.483 14.814 1.00 66.12 363 ARG A C 1
ATOM 2762 O O . ARG A 1 363 ? -18.071 -13.593 14.549 1.00 66.12 363 ARG A O 1
ATOM 2769 N N . GLN A 1 364 ? -16.198 -14.388 15.515 1.00 54.94 364 GLN A N 1
ATOM 2770 C CA . GLN A 1 364 ? -16.862 -15.356 16.383 1.00 54.94 364 GLN A CA 1
ATOM 2771 C C . GLN A 1 364 ? -17.122 -14.604 17.687 1.00 54.94 364 GLN A C 1
ATOM 2773 O O . GLN A 1 364 ? -16.162 -14.243 18.365 1.00 54.94 364 GLN A O 1
ATOM 2778 N N . ASP A 1 365 ? -18.384 -14.252 17.927 1.00 47.53 365 ASP A N 1
ATOM 2779 C CA . ASP A 1 365 ? -18.826 -13.621 19.176 1.00 47.53 365 ASP A CA 1
ATOM 2780 C C . ASP A 1 365 ? -18.861 -14.635 20.328 1.00 47.53 365 ASP A C 1
ATOM 2782 O O . ASP A 1 365 ? -19.247 -15.805 20.075 1.00 47.53 365 ASP A O 1
#

Radius of gyration: 23.49 Å; chains: 1; bounding box: 94×43×63 Å

Organism: NCBI:txid490629

Secondary structure (DSSP, 8-state):
--PPPP-S-SSHHHHHHHHHHHHHHHHHHHHHHHHHHHHTSPPPPPPPP-----------------S-S-HHHHHHHHHHHHHHHHHHHT-HHHHHHHHHHHHHHHHHHHHHHHHHHHHTT-HHHHHHHHHHHHHHHHTTGGGGSTHHHHHHHTT--THHHHHHHHHHHHHSS--HHHHHHHHHHHHHHHHHHHHHHHHT-HHHHHHHHHHHHHHHHHHHHHHH-HHHHHHTSS-HHHHHHHHHHHHHHHHHHHHHHTTGGGT----HHHHHHHHHHHHHHHHHHGGGGGSPPSSTTHHHHHHHHHHHHHHHHHHHHTT---TTHHHHHHHHHHHHHHHHTT-HHHHHHHHHHHHHSPPPSS---

Foldseek 3Di:
DDDDDDDDDPPVVVVVVVVVVVVLVVLLVVLLVVVVVVVPDPDDDDDDDDDDDDDDDPDDPDPDDALDFDPLVVQLLVLLVQLLVCVVVVVPVSNLVSLVSNLVSLLVLLVLLLVCLVVALDDPLLVLLLVCLSVCSNVVVLVLACLVVLCVLLVHDCVVLSVLSSCCNVGVADDPVLSVLLSVLSVLLNVQSVVCSVVVPVVLSLLSQLNSLSSSLLLRLLPRPPLLVLVPPPPPRSSSNSSRSSSSSSSVSSNPCSVVSPPDDDDLLVQLQVLLVVLLVLLVVCLCLPPDDPDPCSLSRSLSNNSSSLSSNLSSCSSPDDDCNVVLNVLSSQCNVCSSVSPSVSSVVSSVVSVVVGRDNDDPD

pLDDT: mean 75.83, std 20.05, range [25.67, 96.31]

Sequence (365 aa):
MSYFTPGPQRRDLFDDLRRKQAEETSVVARARQEAERLDARPAKPPEKPVAGVVGDRRVRPEEMTSPAGPPALDHLLEHEETRAAARAVGDTRLAGRALREVVGDLDNLLTNAEAQLRLSARGRSRQTVKEAMPQLVAMSSLAALPLDEVADILDLPSENVDTVVASLVRHGGLSPGERHAALKGVEQLRTQLWQAEAAQDHGLLDRLLRFIVKIAVLVGVAVGAAPVAALAVGEPVIKEVVKAGIVALVAMTLQRTADAVRDRRPDPYVAARAEHAALLEELAAARCLDDQPAYEGEHTVVGIRLAVRCGTARIASITIDWKEKQQYWAVLDEITDAVGQHAPPALARLQRTLRALTPPSRRQD